Protein AF-A0A3D9HH28-F1 (afdb_monomer)

pLDDT: mean 80.69, std 16.67, range [38.16, 97.25]

Secondary structure (DSSP, 8-state):
------PPPPGGGGSHHHHHHHHHHHHHHHS-TTT--GGG---S----------TT---BS-GGG---TT--THHHHTTB-S--TTTS-HHHHEEE-TT--EEE-SSS-HHHHHHHHHHHHHTTTT-HHHHHHHHHHHHHHHHHHHHHHHHHHHHHHH--HHHHHHHHHHHHHHHHTT-TTSTTHHHHHHHHHHHHHHHHHHHHHHHT-

Organism: NCBI:txid1461338

Nearest PDB structures (foldseek):
  8eea-assembly1_H  TM=6.635E-01  e=6.216E-03  Escherichia coli
  4fi5-assembly1_A  TM=6.737E-01  e=6.706E+00  Hantaan virus 76-118
  5los-assembly1_A  TM=5.564E-01  e=6.706E+00  Serendipita indica DSM 11827
  8glt-assembly1_0  TM=3.807E-01  e=7.105E+00  synthetic construct

Sequence (209 aa):
MIKINKVKEPDFFKSSKAKTITNTISSHFAEPLSRRSQSKFPIGDIEEKFISGKLDYFPLSNDDKRATYGNDLDDEEKVRLLINPCIDKPESIIGYNDDGEILPKPDITDKEEKMVQKSVKIFGLQRSELHKSRREKWKDIQVQIERIKRAYKNYIKHSDPDFLTDCQREFEALKNYKSKDKEHLGVVRFVIRQELSELRKILIAIQEV

Structure (mmCIF, N/CA/C/O backbone):
data_AF-A0A3D9HH28-F1
#
_entry.id   AF-A0A3D9HH28-F1
#
loop_
_atom_site.group_PDB
_atom_site.id
_atom_site.type_symbol
_atom_site.label_atom_id
_atom_site.label_alt_id
_atom_site.label_comp_id
_atom_site.label_asym_id
_atom_site.label_entity_id
_atom_site.label_seq_id
_atom_site.pdbx_PDB_ins_code
_atom_site.Cartn_x
_atom_site.Cartn_y
_atom_site.Cartn_z
_atom_site.occupancy
_atom_site.B_iso_or_equiv
_atom_site.auth_seq_id
_atom_site.auth_comp_id
_atom_site.auth_asym_id
_atom_site.auth_atom_id
_atom_site.pdbx_PDB_model_num
ATOM 1 N N . MET A 1 1 ? 38.126 -23.096 41.556 1.00 42.59 1 MET A N 1
ATOM 2 C CA . MET A 1 1 ? 36.846 -23.817 41.356 1.00 42.59 1 MET A CA 1
ATOM 3 C C . MET A 1 1 ? 35.736 -22.796 41.155 1.00 42.59 1 MET A C 1
ATOM 5 O O . MET A 1 1 ? 35.360 -22.134 42.113 1.00 42.59 1 MET A O 1
ATOM 9 N N . ILE A 1 2 ? 35.256 -22.617 39.922 1.00 40.91 2 ILE A N 1
ATOM 10 C CA . ILE A 1 2 ? 34.131 -21.719 39.621 1.00 40.91 2 ILE A CA 1
ATOM 11 C C . ILE A 1 2 ? 32.840 -22.492 39.908 1.00 40.91 2 ILE A C 1
ATOM 13 O O . ILE A 1 2 ? 32.588 -23.525 39.290 1.00 40.91 2 ILE A O 1
ATOM 17 N N . LYS A 1 3 ? 32.042 -22.029 40.875 1.00 48.75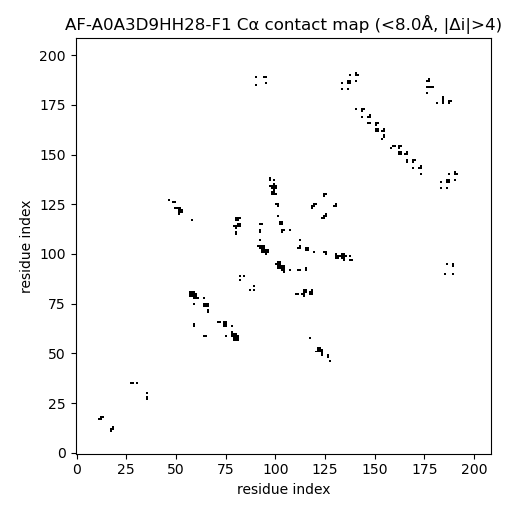 3 LYS A N 1
ATOM 18 C CA . LYS A 1 3 ? 30.707 -22.582 41.134 1.00 48.75 3 LYS A CA 1
ATOM 19 C C . LYS A 1 3 ? 29.763 -22.070 40.047 1.00 48.75 3 LYS A C 1
ATOM 21 O O . LYS A 1 3 ? 29.428 -20.891 40.027 1.00 48.75 3 LYS A O 1
ATOM 26 N N . ILE A 1 4 ? 29.355 -22.952 39.139 1.00 49.62 4 ILE A N 1
ATOM 27 C CA . ILE A 1 4 ? 28.320 -22.650 38.149 1.00 49.62 4 ILE A CA 1
ATOM 28 C C . ILE A 1 4 ? 26.976 -22.721 38.879 1.00 49.62 4 ILE A C 1
ATOM 30 O O . ILE A 1 4 ? 26.516 -23.803 39.248 1.00 49.62 4 ILE A O 1
ATOM 34 N N . ASN A 1 5 ? 26.360 -21.566 39.127 1.00 48.75 5 ASN A N 1
ATOM 35 C CA . ASN A 1 5 ? 24.982 -21.516 39.604 1.00 48.75 5 ASN A CA 1
ATOM 36 C C . ASN A 1 5 ? 24.074 -22.084 38.507 1.00 48.75 5 ASN A C 1
ATOM 38 O O . ASN A 1 5 ? 24.106 -21.610 37.371 1.00 48.75 5 ASN A O 1
ATOM 42 N N . LYS A 1 6 ? 23.272 -23.107 38.835 1.00 51.72 6 LYS A N 1
ATOM 43 C CA . LYS A 1 6 ? 22.258 -23.643 37.918 1.00 51.72 6 LYS A CA 1
ATOM 44 C C . LYS A 1 6 ? 21.270 -22.524 37.589 1.00 51.72 6 LYS A C 1
ATOM 46 O O . LYS A 1 6 ? 20.486 -22.119 38.446 1.00 51.72 6 LYS A O 1
ATOM 51 N N . VAL A 1 7 ? 21.334 -22.019 36.360 1.00 61.06 7 VAL A N 1
ATOM 52 C CA . VAL A 1 7 ? 20.355 -21.069 35.829 1.00 61.06 7 VAL A CA 1
ATOM 53 C C . VAL A 1 7 ? 18.998 -21.765 35.838 1.00 61.06 7 VAL A C 1
ATOM 55 O O . VAL A 1 7 ? 18.850 -22.868 35.313 1.00 61.06 7 VAL A O 1
ATOM 58 N N . LYS A 1 8 ? 18.021 -21.149 36.504 1.00 59.75 8 LYS A N 1
ATOM 59 C CA . LYS A 1 8 ? 16.652 -21.659 36.576 1.00 59.75 8 LYS A CA 1
ATOM 60 C C . LYS A 1 8 ? 16.065 -21.607 35.165 1.00 59.75 8 LYS A C 1
ATOM 62 O O . LYS A 1 8 ? 16.048 -20.536 34.564 1.00 59.75 8 LYS A O 1
ATOM 67 N N . GLU A 1 9 ? 15.626 -22.747 34.635 1.00 57.59 9 GLU A N 1
ATOM 68 C CA . GLU A 1 9 ? 15.033 -22.799 33.296 1.00 57.59 9 GLU A CA 1
ATOM 69 C C . GLU A 1 9 ? 13.838 -21.833 33.202 1.00 57.59 9 GLU A C 1
ATOM 71 O O . GLU A 1 9 ? 12.970 -21.863 34.089 1.00 57.59 9 GLU A O 1
ATOM 76 N N . PRO A 1 10 ? 13.782 -20.980 32.160 1.00 61.19 10 PRO A N 1
ATOM 77 C CA . PRO A 1 10 ? 12.665 -20.068 31.973 1.00 61.19 10 PRO A CA 1
ATOM 78 C C . PRO A 1 10 ? 11.365 -20.852 31.773 1.00 61.19 10 PRO A C 1
ATOM 80 O O . PRO A 1 10 ? 11.352 -21.916 31.150 1.00 61.19 10 PRO A O 1
ATOM 83 N N . ASP A 1 11 ? 10.257 -20.315 32.290 1.00 62.31 11 ASP A N 1
ATOM 84 C CA . ASP A 1 11 ? 8.955 -21.001 32.333 1.00 62.31 11 ASP A CA 1
ATOM 85 C C . ASP A 1 11 ? 8.427 -21.416 30.946 1.00 62.31 11 ASP A C 1
ATOM 87 O O . ASP A 1 11 ? 7.635 -22.352 30.840 1.00 62.31 11 ASP A O 1
ATOM 91 N N . PHE A 1 12 ? 8.946 -20.806 29.875 1.00 51.44 12 PHE A N 1
ATOM 92 C CA . PHE A 1 12 ? 8.717 -21.202 28.485 1.00 51.44 12 PHE A CA 1
ATOM 93 C C . PHE A 1 12 ? 9.010 -22.695 28.219 1.00 51.44 12 PHE A C 1
ATOM 95 O O . PHE A 1 12 ? 8.212 -23.380 27.572 1.00 51.44 12 PHE A O 1
ATOM 102 N N . PHE A 1 13 ? 10.094 -23.242 28.787 1.00 47.94 13 PHE A N 1
ATOM 103 C CA . PHE A 1 13 ? 10.493 -24.648 28.605 1.00 47.94 13 PHE A CA 1
ATOM 104 C C . PHE A 1 13 ? 9.662 -25.641 29.427 1.00 47.94 13 PHE A C 1
ATOM 106 O O . PHE A 1 13 ? 9.756 -26.853 29.229 1.00 47.94 13 PHE A O 1
ATOM 113 N N . LYS A 1 14 ? 8.812 -25.154 30.339 1.00 57.41 14 LYS A N 1
ATOM 114 C CA . LYS A 1 14 ? 7.976 -26.012 31.190 1.00 57.41 14 LYS A CA 1
ATOM 115 C C . LYS A 1 14 ? 6.663 -26.417 30.530 1.00 57.41 14 LYS A C 1
ATOM 117 O O . LYS A 1 14 ? 6.009 -27.333 31.032 1.00 57.41 14 LYS A O 1
ATOM 122 N N . SER A 1 15 ? 6.279 -25.775 29.423 1.00 67.88 15 SER A N 1
ATOM 123 C CA . SER A 1 15 ? 5.075 -26.162 28.685 1.00 67.88 15 SER A CA 1
ATOM 124 C C . SER A 1 15 ? 5.206 -27.593 28.146 1.00 67.88 15 SER A C 1
ATOM 126 O O . SER A 1 15 ? 6.282 -28.024 27.722 1.00 67.88 15 SER A O 1
ATOM 128 N N . SER A 1 16 ? 4.105 -28.352 28.154 1.00 64.06 16 SER A N 1
ATOM 129 C CA . SER A 1 16 ? 4.082 -29.723 27.619 1.00 64.06 16 SER A CA 1
ATOM 130 C C . SER A 1 16 ? 4.558 -29.769 26.164 1.00 64.06 16 SER A C 1
ATOM 132 O O . SER A 1 16 ? 5.306 -30.668 25.794 1.00 64.06 16 SER A O 1
ATOM 134 N N . LYS A 1 17 ? 4.212 -28.740 25.380 1.00 60.09 17 LYS A N 1
ATOM 135 C CA . LYS A 1 17 ? 4.644 -28.557 23.990 1.00 60.09 17 LYS A CA 1
ATOM 136 C C . LYS A 1 17 ? 6.153 -28.328 23.860 1.00 60.09 17 LYS A C 1
ATOM 138 O O . LYS A 1 17 ? 6.777 -28.959 23.011 1.00 60.09 17 LYS A O 1
ATOM 143 N N . ALA A 1 18 ? 6.754 -27.492 24.713 1.00 59.94 18 ALA A N 1
ATOM 144 C CA . ALA A 1 18 ? 8.201 -27.263 24.696 1.00 59.94 18 ALA A CA 1
ATOM 145 C C . ALA A 1 18 ? 8.983 -28.550 25.003 1.00 59.94 18 ALA A C 1
ATOM 147 O O . ALA A 1 18 ? 9.957 -28.841 24.315 1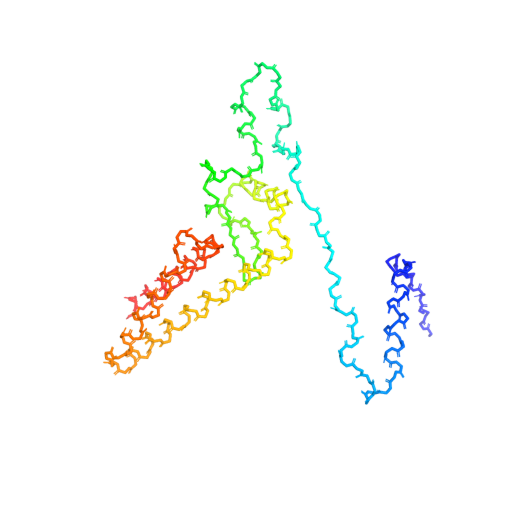.00 59.94 18 ALA A O 1
ATOM 148 N N . LYS A 1 19 ? 8.500 -29.372 25.947 1.00 65.31 19 LYS A N 1
ATOM 149 C CA . LYS A 1 19 ? 9.096 -30.685 26.254 1.00 65.31 19 LYS A CA 1
ATOM 150 C C . LYS A 1 19 ? 9.035 -31.660 25.076 1.00 65.31 19 LYS A C 1
ATOM 152 O O . LYS A 1 19 ? 9.984 -32.402 24.833 1.00 65.31 19 LYS A O 1
ATOM 157 N N . THR A 1 20 ? 7.935 -31.670 24.325 1.00 67.25 20 THR A N 1
ATOM 158 C CA . THR A 1 20 ? 7.815 -32.518 23.130 1.00 67.25 20 THR A CA 1
ATOM 159 C C . THR A 1 20 ? 8.813 -32.090 22.052 1.00 67.25 20 THR A C 1
ATOM 161 O O . THR A 1 20 ? 9.475 -32.937 21.450 1.00 67.25 20 THR A O 1
ATOM 164 N N . ILE A 1 21 ? 8.987 -30.781 21.854 1.00 62.97 21 ILE A N 1
ATOM 165 C CA . ILE A 1 21 ? 9.930 -30.215 20.881 1.00 62.97 21 ILE A CA 1
ATOM 166 C C . ILE A 1 21 ? 11.378 -30.524 21.275 1.00 62.97 21 ILE A C 1
ATOM 168 O O . ILE A 1 21 ? 12.129 -31.025 20.441 1.00 62.97 21 ILE A O 1
ATOM 172 N N . THR A 1 22 ? 11.767 -30.319 22.538 1.00 67.44 22 THR A N 1
ATOM 173 C CA . THR A 1 22 ? 13.129 -30.639 23.003 1.00 67.44 22 THR A CA 1
ATOM 174 C C . THR A 1 22 ? 13.457 -32.118 22.826 1.00 67.44 22 THR A C 1
ATOM 176 O O . THR A 1 22 ? 14.555 -32.447 22.388 1.00 67.44 22 THR A O 1
ATOM 179 N N . ASN A 1 23 ? 12.496 -33.012 23.077 1.00 69.12 23 ASN A N 1
ATOM 180 C CA . ASN A 1 23 ? 12.683 -34.453 22.887 1.00 69.12 23 ASN A CA 1
ATOM 181 C C . ASN A 1 23 ? 12.818 -34.831 21.401 1.00 69.12 23 ASN A C 1
ATOM 183 O O . ASN A 1 23 ? 13.610 -35.704 21.042 1.00 69.12 23 ASN A O 1
ATOM 187 N N . THR A 1 24 ? 12.085 -34.145 20.523 1.00 66.25 24 THR A N 1
ATOM 188 C CA . THR A 1 24 ? 12.134 -34.374 19.069 1.00 66.25 24 THR A CA 1
ATOM 189 C C . THR A 1 24 ? 13.449 -33.865 18.475 1.00 66.25 24 THR A C 1
ATOM 191 O O . THR A 1 24 ? 14.089 -34.545 17.681 1.00 66.25 24 THR A O 1
ATOM 194 N N . ILE A 1 25 ? 13.905 -32.692 18.917 1.00 64.69 25 ILE A N 1
ATOM 195 C CA . ILE A 1 25 ? 15.198 -32.120 18.530 1.00 64.69 25 ILE A CA 1
ATOM 196 C C . ILE A 1 25 ? 16.336 -33.009 19.042 1.00 64.69 25 ILE A C 1
ATOM 198 O O . ILE A 1 25 ? 17.219 -33.387 18.277 1.00 64.69 25 ILE A O 1
ATOM 202 N N . SER A 1 26 ? 16.297 -33.400 20.318 1.00 72.00 26 SER A N 1
ATOM 203 C CA . SER A 1 26 ? 17.343 -34.228 20.923 1.00 72.00 26 SER A CA 1
ATOM 204 C C . SER A 1 26 ? 17.477 -35.591 20.237 1.00 72.00 26 SER A C 1
ATOM 206 O O . SER A 1 26 ? 18.600 -36.026 19.989 1.00 72.00 26 SER A O 1
ATOM 208 N N . SER A 1 27 ? 16.364 -36.230 19.865 1.00 68.81 27 SER A N 1
ATOM 209 C CA . SER A 1 27 ? 16.391 -37.497 19.121 1.00 68.81 27 SER A CA 1
ATOM 210 C C . SER A 1 27 ? 16.906 -37.340 17.686 1.00 68.81 27 SER A C 1
ATOM 212 O O . SER A 1 27 ? 17.708 -38.159 17.248 1.00 68.81 27 SER A O 1
ATOM 214 N N . HIS A 1 28 ? 16.548 -36.264 16.977 1.00 64.38 28 HIS A N 1
ATOM 215 C CA . HIS A 1 28 ? 17.044 -35.990 15.617 1.00 64.38 28 HIS A CA 1
ATOM 216 C C . HIS A 1 28 ? 18.563 -35.755 15.581 1.00 64.38 28 HIS A C 1
ATOM 218 O O . HIS A 1 28 ? 19.275 -36.319 14.749 1.00 64.38 28 HIS A O 1
ATOM 224 N N . PHE A 1 29 ? 19.091 -34.984 16.536 1.00 67.62 29 PHE A N 1
ATOM 225 C CA . PHE A 1 29 ? 20.531 -34.731 16.639 1.00 67.62 29 PHE A CA 1
ATOM 226 C C . PHE A 1 29 ? 21.331 -35.917 17.203 1.00 67.62 29 PHE A C 1
ATOM 228 O O . PHE A 1 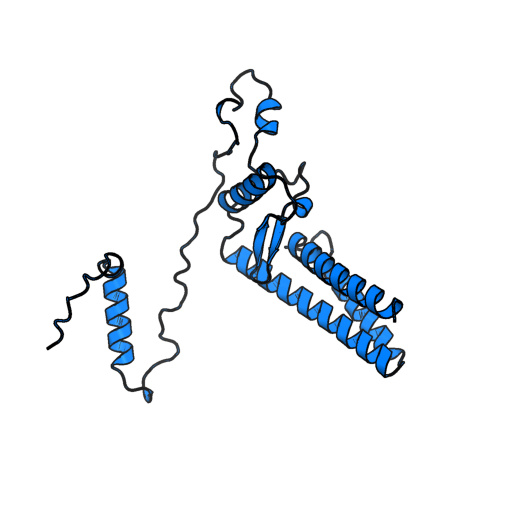29 ? 22.553 -35.936 17.047 1.00 67.62 29 PHE A O 1
ATOM 235 N N . ALA A 1 30 ? 20.673 -36.912 17.805 1.00 74.19 30 ALA A N 1
ATOM 236 C CA . ALA A 1 30 ? 21.308 -38.163 18.217 1.00 74.19 30 ALA A CA 1
ATOM 237 C C . ALA A 1 30 ? 21.551 -39.129 17.039 1.00 74.19 30 ALA A C 1
ATOM 239 O O . ALA A 1 30 ? 22.384 -40.028 17.146 1.00 74.19 30 ALA A O 1
ATOM 240 N N . GLU A 1 31 ? 20.875 -38.943 15.901 1.00 70.44 31 GLU A N 1
ATOM 241 C CA . GLU A 1 31 ? 21.082 -39.777 14.715 1.00 70.44 31 GLU A CA 1
ATOM 242 C C . GLU A 1 31 ? 22.334 -39.354 13.919 1.00 70.44 31 GLU A C 1
ATOM 244 O O . GLU A 1 31 ? 22.670 -38.164 13.860 1.00 70.44 31 GLU A O 1
ATOM 249 N N . PRO A 1 32 ? 23.043 -40.297 13.267 1.00 72.00 32 PRO A N 1
ATOM 250 C CA . PRO A 1 32 ? 24.162 -39.981 12.383 1.00 72.00 32 PRO A CA 1
ATOM 251 C C . PRO A 1 32 ? 23.694 -39.179 11.161 1.00 72.00 32 PRO A C 1
ATOM 253 O O . PRO A 1 32 ? 22.623 -39.432 10.612 1.00 72.00 32 PRO A O 1
ATOM 256 N N . LEU A 1 33 ? 24.522 -38.229 10.707 1.00 59.12 33 LEU A N 1
ATOM 257 C CA . LEU A 1 33 ? 24.196 -37.267 9.639 1.00 59.12 33 LEU A CA 1
ATOM 258 C C . LEU A 1 33 ? 23.647 -37.918 8.356 1.00 59.12 33 LEU A C 1
ATOM 260 O O . LEU A 1 33 ? 22.787 -37.336 7.708 1.00 59.12 33 LEU A O 1
ATOM 264 N N . SER A 1 34 ? 24.089 -39.134 8.026 1.00 68.00 34 SER A N 1
ATOM 265 C CA . SER A 1 34 ? 23.639 -39.896 6.852 1.00 68.00 34 SER A CA 1
ATOM 266 C C . SER A 1 34 ? 22.187 -40.384 6.922 1.00 68.00 34 SER A C 1
ATOM 268 O O . SER A 1 34 ? 21.623 -40.747 5.894 1.00 68.00 34 SER A O 1
ATOM 270 N N . ARG A 1 35 ? 21.577 -40.406 8.114 1.00 61.50 35 ARG A N 1
ATOM 271 C CA . ARG A 1 35 ? 20.177 -40.808 8.341 1.00 61.50 35 ARG A CA 1
ATOM 272 C C . ARG A 1 35 ? 19.260 -39.636 8.684 1.00 61.50 35 ARG A C 1
ATOM 274 O O . ARG A 1 35 ? 18.042 -39.802 8.687 1.00 61.50 35 ARG A O 1
ATOM 281 N N . ARG A 1 36 ? 19.821 -38.443 8.913 1.00 65.19 36 ARG A N 1
ATOM 282 C CA . ARG A 1 36 ? 19.040 -37.241 9.215 1.00 65.19 36 ARG A CA 1
ATOM 283 C C . ARG A 1 36 ? 18.274 -36.791 7.978 1.00 65.19 36 ARG A C 1
ATOM 285 O O . ARG A 1 36 ? 18.837 -36.237 7.037 1.00 65.19 36 ARG A O 1
ATOM 292 N N . SER A 1 37 ? 16.963 -36.994 7.999 1.00 57.94 37 SER A N 1
ATOM 293 C CA . SER A 1 37 ? 16.069 -36.458 6.976 1.00 57.94 37 SER A CA 1
ATOM 294 C C . SER A 1 37 ? 15.981 -34.934 7.098 1.00 57.94 37 SER A C 1
ATOM 296 O O . SER A 1 37 ? 15.443 -34.427 8.085 1.00 57.94 37 SER A O 1
ATOM 298 N N . GLN A 1 38 ? 16.457 -34.201 6.085 1.00 57.47 38 GLN A N 1
ATOM 299 C CA . GLN A 1 38 ? 16.288 -32.740 5.964 1.00 57.47 38 GLN A CA 1
ATOM 300 C C . GLN A 1 38 ? 14.801 -32.330 5.936 1.00 57.47 38 GLN A C 1
ATOM 302 O O . GLN A 1 38 ? 14.455 -31.227 6.339 1.00 57.47 38 GLN A O 1
ATOM 307 N N . SER A 1 39 ? 13.902 -33.233 5.526 1.00 53.19 39 SER A N 1
ATOM 308 C CA . SER A 1 39 ? 12.454 -32.981 5.450 1.00 53.19 39 SER A CA 1
ATOM 309 C C . SER A 1 39 ? 11.688 -33.178 6.765 1.00 53.19 39 SER A C 1
ATOM 311 O O . SER A 1 39 ? 10.484 -32.945 6.799 1.00 53.19 39 SER A O 1
ATOM 313 N N . LYS A 1 40 ? 12.345 -33.630 7.846 1.00 50.72 40 LYS A N 1
ATOM 314 C CA . LYS A 1 40 ? 11.700 -33.913 9.146 1.00 50.72 40 LYS A CA 1
ATOM 315 C C . LYS A 1 40 ? 12.024 -32.889 10.229 1.00 50.72 40 LYS A C 1
ATOM 317 O O . LYS A 1 40 ? 11.863 -33.184 11.409 1.00 50.72 40 LYS A O 1
ATOM 322 N N . PHE A 1 41 ? 12.476 -31.694 9.868 1.00 47.56 41 PHE A N 1
ATOM 323 C CA . PHE A 1 41 ? 12.378 -30.597 10.818 1.00 47.56 41 PHE A CA 1
ATOM 324 C C . PHE A 1 41 ? 10.902 -30.196 10.909 1.00 47.56 41 PHE A C 1
ATOM 326 O O . PHE A 1 41 ? 10.352 -29.745 9.904 1.00 47.56 41 PHE A O 1
ATOM 333 N N . PRO A 1 42 ? 10.240 -30.297 12.077 1.00 48.88 42 PRO A N 1
ATOM 334 C CA . PRO A 1 42 ? 8.963 -29.638 12.306 1.00 48.88 42 PRO A CA 1
ATOM 335 C C . PRO A 1 42 ? 9.224 -28.134 12.506 1.00 48.88 42 PRO A C 1
ATOM 337 O O . PRO A 1 42 ? 8.882 -27.554 13.527 1.00 48.88 42 PRO A O 1
ATOM 340 N N . ILE A 1 43 ? 9.909 -27.517 11.541 1.00 45.66 43 ILE A N 1
ATOM 341 C CA . ILE A 1 43 ? 9.922 -26.067 11.317 1.00 45.66 43 ILE A CA 1
ATOM 342 C C . ILE A 1 43 ? 8.846 -25.750 10.254 1.00 45.66 43 ILE A C 1
ATOM 344 O O . ILE A 1 43 ? 8.809 -24.674 9.679 1.00 45.66 43 ILE A O 1
ATOM 348 N N . GLY A 1 44 ? 7.953 -26.706 9.968 1.00 42.84 44 GLY A N 1
ATOM 349 C CA . GLY A 1 44 ? 6.699 -26.443 9.279 1.00 42.84 44 GLY A CA 1
ATOM 350 C C . GLY A 1 44 ? 5.784 -25.667 10.215 1.00 42.84 44 GLY A C 1
ATOM 351 O O . GLY A 1 44 ? 5.137 -26.257 11.076 1.00 42.84 44 GLY A O 1
ATOM 352 N N . ASP A 1 45 ? 5.805 -24.349 10.052 1.00 51.31 45 ASP A N 1
ATOM 353 C CA . ASP A 1 45 ? 4.727 -23.425 10.378 1.00 51.31 45 ASP A CA 1
ATOM 354 C C . ASP A 1 45 ? 4.147 -23.564 11.791 1.00 51.31 45 ASP A C 1
ATOM 356 O O . ASP A 1 45 ? 2.987 -23.926 11.990 1.00 51.31 45 ASP A O 1
ATOM 360 N N . ILE A 1 46 ? 4.904 -23.113 12.795 1.00 46.62 46 ILE A N 1
ATOM 361 C CA . ILE A 1 46 ? 4.254 -22.479 13.952 1.00 46.62 46 ILE A CA 1
ATOM 362 C C . ILE A 1 46 ? 3.810 -21.081 13.489 1.00 46.62 46 ILE A C 1
ATOM 364 O O . ILE A 1 46 ? 4.301 -20.061 13.961 1.00 46.62 46 ILE A O 1
ATOM 368 N N . GLU A 1 47 ? 2.919 -21.019 12.498 1.00 53.00 47 GLU A N 1
ATOM 369 C CA . GLU A 1 47 ? 2.150 -19.807 12.259 1.00 53.00 47 GLU A CA 1
ATOM 370 C C . GLU A 1 47 ? 1.140 -19.738 13.401 1.00 53.00 47 GLU A C 1
ATOM 372 O O . GLU A 1 47 ? 0.129 -20.446 13.407 1.00 53.00 47 GLU A O 1
ATOM 377 N N . GLU A 1 48 ? 1.426 -18.924 14.421 1.00 54.16 48 GLU A N 1
ATOM 378 C CA . GLU A 1 48 ? 0.377 -18.507 15.344 1.00 54.16 48 GLU A CA 1
ATOM 379 C C . GLU A 1 48 ? -0.756 -17.929 14.500 1.00 54.16 48 GLU A C 1
ATOM 381 O O . GLU A 1 48 ? -0.617 -16.889 13.855 1.00 54.16 48 GLU A O 1
ATOM 386 N N . LYS A 1 49 ? -1.879 -18.649 14.450 1.00 57.66 49 LYS A N 1
ATOM 387 C CA . LYS A 1 49 ? -3.057 -18.220 13.709 1.00 57.66 49 LYS A CA 1
ATOM 388 C C . LYS A 1 49 ? -3.553 -16.931 14.356 1.00 57.66 49 LYS A C 1
ATOM 390 O O . LYS A 1 49 ? -4.247 -16.969 15.369 1.00 57.66 49 LYS A O 1
ATOM 395 N N . PHE A 1 50 ? -3.159 -15.792 13.793 1.00 63.34 50 PHE A N 1
ATOM 396 C CA . PHE A 1 50 ? -3.525 -14.471 14.285 1.00 63.34 50 PHE A CA 1
ATOM 397 C C . PHE A 1 50 ? -5.024 -14.239 14.056 1.00 63.34 50 PHE A C 1
ATOM 399 O O . PHE A 1 50 ? -5.462 -13.803 12.986 1.00 63.34 50 PHE A O 1
ATOM 406 N N . ILE A 1 51 ? -5.833 -14.575 15.063 1.00 67.69 51 ILE A N 1
ATOM 407 C CA . ILE A 1 51 ? -7.275 -14.339 15.046 1.00 67.69 51 ILE A CA 1
ATOM 408 C C . ILE A 1 51 ? -7.503 -12.850 15.306 1.00 67.69 51 ILE A C 1
ATOM 410 O O . ILE A 1 51 ? -7.246 -12.332 16.388 1.00 67.69 51 ILE A O 1
ATOM 414 N N . SER A 1 52 ? -7.981 -12.161 14.280 1.00 76.62 52 SER A N 1
ATOM 415 C CA . SER A 1 52 ? -8.315 -10.736 14.290 1.00 76.62 52 SER A CA 1
ATOM 416 C C . SER A 1 52 ? -9.685 -10.547 13.665 1.00 76.62 52 SER A C 1
ATOM 418 O O . SER A 1 52 ? -10.072 -11.309 12.781 1.00 76.62 52 SER A O 1
ATOM 420 N N . GLY A 1 53 ? -10.426 -9.538 14.097 1.00 78.50 53 GLY A N 1
ATOM 421 C CA . GLY A 1 53 ? -11.724 -9.224 13.526 1.00 78.50 53 GLY A CA 1
ATOM 422 C C . GLY A 1 53 ? -12.306 -7.978 14.162 1.00 78.50 53 GLY A C 1
ATOM 423 O O . GLY A 1 53 ? -12.055 -7.693 15.332 1.00 78.50 53 GLY A O 1
ATOM 424 N N . LYS A 1 54 ? -13.087 -7.242 13.373 1.00 85.00 54 LYS A N 1
ATOM 425 C CA . LYS A 1 54 ? -13.746 -6.026 13.835 1.00 85.00 54 LYS A CA 1
ATOM 426 C C . LYS A 1 54 ? -14.875 -6.324 14.816 1.00 85.00 54 LYS A C 1
ATOM 428 O O . LYS A 1 54 ? -14.965 -5.627 15.816 1.00 85.00 54 LYS A O 1
ATOM 433 N N . LEU A 1 55 ? -15.699 -7.345 14.551 1.00 85.62 55 LEU A N 1
ATOM 434 C CA . LEU A 1 55 ? -16.968 -7.558 15.266 1.00 85.62 55 LEU A CA 1
ATOM 435 C C . LEU A 1 55 ? -17.674 -6.193 15.462 1.00 85.62 55 LEU A C 1
ATOM 437 O O . LEU A 1 55 ? -17.740 -5.392 14.516 1.00 85.62 55 LEU A O 1
ATOM 441 N N . ASP A 1 56 ? -18.065 -5.895 16.697 1.00 84.88 56 ASP A N 1
ATOM 442 C CA . ASP A 1 56 ? -18.669 -4.628 17.114 1.00 84.88 56 ASP A CA 1
ATOM 443 C C . ASP A 1 56 ? -17.649 -3.668 17.751 1.00 84.88 56 ASP A C 1
ATOM 445 O O . ASP A 1 56 ? -18.006 -2.676 18.383 1.00 84.88 56 ASP A O 1
ATOM 449 N N . TYR A 1 57 ? -16.352 -3.942 17.598 1.00 89.00 57 TYR A N 1
ATOM 450 C CA . TYR A 1 57 ? -15.292 -3.122 18.164 1.00 89.00 57 TYR A CA 1
ATOM 451 C C . TYR A 1 57 ? -14.908 -1.972 17.225 1.00 89.00 57 TYR A C 1
ATOM 453 O O . TYR A 1 57 ? -14.184 -2.145 16.239 1.00 89.00 57 TYR A O 1
ATOM 461 N N . PHE A 1 58 ? -15.372 -0.772 17.573 1.00 92.12 58 PHE A N 1
ATOM 462 C CA . PHE A 1 58 ? -15.026 0.492 16.924 1.00 92.12 58 PHE A CA 1
ATOM 463 C C . PHE A 1 58 ? -14.197 1.353 17.891 1.00 92.12 58 PHE A C 1
ATOM 465 O O . PHE A 1 58 ? -14.762 2.015 18.770 1.00 92.12 58 PHE A O 1
ATOM 472 N N . PRO A 1 59 ? -12.854 1.308 17.804 1.00 94.25 59 PRO A N 1
ATOM 473 C CA . PRO A 1 59 ? -11.989 2.098 18.671 1.00 94.25 59 PRO A CA 1
ATOM 474 C C . PRO A 1 59 ? -12.095 3.594 18.364 1.00 94.25 59 PRO A C 1
ATOM 476 O O . PRO A 1 59 ? -12.032 4.012 17.204 1.00 94.25 59 PRO A O 1
ATOM 479 N N . LEU A 1 60 ? -12.147 4.384 19.431 1.00 95.81 60 LEU A N 1
ATOM 480 C CA . LEU A 1 60 ? -12.111 5.843 19.412 1.00 95.81 60 LEU A CA 1
ATOM 481 C C . LEU A 1 60 ? -10.887 6.327 20.200 1.00 95.81 60 LEU A C 1
ATOM 483 O O . LEU A 1 60 ? -10.381 5.615 21.071 1.00 95.81 60 LEU A O 1
ATOM 487 N N . SER A 1 61 ? -10.388 7.526 19.906 1.00 95.56 61 SER A N 1
ATOM 488 C CA . SER A 1 61 ? -9.348 8.171 20.714 1.00 95.56 61 SER A CA 1
ATOM 489 C C . SER A 1 61 ? -9.902 8.717 22.028 1.00 95.56 61 SER A C 1
ATOM 491 O O . SER A 1 61 ? -9.147 8.844 22.987 1.00 95.56 61 SER A O 1
ATOM 493 N N . ASN A 1 62 ? -11.202 9.019 22.065 1.00 94.00 62 ASN A N 1
ATOM 494 C CA . ASN A 1 62 ? -11.949 9.369 23.265 1.00 94.00 62 ASN A CA 1
ATOM 495 C C . ASN A 1 62 ? -13.285 8.609 23.266 1.00 94.00 62 ASN A C 1
ATOM 497 O O . ASN A 1 62 ? -14.095 8.806 22.362 1.00 94.00 62 ASN A O 1
ATOM 501 N N . ASP A 1 63 ? -13.501 7.747 24.260 1.00 92.88 63 ASP A N 1
ATOM 502 C CA . ASP A 1 63 ? -14.710 6.919 24.351 1.00 92.88 63 ASP A CA 1
ATOM 503 C C . ASP A 1 63 ? -15.939 7.711 24.832 1.00 92.88 63 ASP A C 1
ATOM 505 O O . ASP A 1 63 ? -17.060 7.351 24.491 1.00 92.88 63 ASP A O 1
ATOM 509 N N . ASP A 1 64 ? -15.746 8.856 25.500 1.00 92.56 64 ASP A N 1
ATOM 510 C CA . ASP A 1 64 ? -16.837 9.745 25.943 1.00 92.56 64 ASP A CA 1
ATOM 511 C C . ASP A 1 64 ? -17.617 10.356 24.767 1.00 92.56 64 ASP A C 1
ATOM 513 O O . ASP A 1 64 ? -18.716 10.884 24.927 1.00 92.56 64 ASP A O 1
ATOM 517 N N . LYS A 1 65 ? -17.020 10.319 23.572 1.00 92.31 65 LYS A N 1
ATOM 518 C CA . LYS A 1 65 ? -17.592 10.818 22.318 1.00 92.31 65 LYS A CA 1
ATOM 519 C C . LYS A 1 65 ? -18.311 9.739 21.515 1.00 92.31 65 LYS A C 1
ATOM 521 O O . LYS A 1 65 ? -18.730 10.009 20.394 1.00 92.31 65 LYS A O 1
ATOM 526 N N . ARG A 1 66 ? -18.451 8.534 22.069 1.00 92.75 66 ARG A N 1
ATOM 527 C CA . ARG A 1 66 ? -19.217 7.454 21.454 1.00 92.75 66 ARG A CA 1
ATOM 528 C C . ARG A 1 66 ? -20.666 7.886 21.259 1.00 92.75 66 ARG A C 1
ATOM 530 O O . ARG A 1 66 ? -21.322 8.349 22.194 1.00 92.75 66 ARG A O 1
ATOM 537 N N . ALA A 1 67 ? -21.167 7.702 20.047 1.00 91.56 67 ALA A N 1
ATOM 538 C CA . ALA A 1 67 ? -22.542 7.992 19.715 1.00 91.56 67 ALA A CA 1
ATOM 539 C C . ALA A 1 67 ? -23.474 7.077 20.521 1.00 91.56 67 ALA A C 1
ATOM 541 O O . ALA A 1 67 ? -23.307 5.857 20.592 1.00 91.56 67 ALA A O 1
ATOM 542 N N . THR A 1 68 ? -24.477 7.690 21.136 1.00 88.44 68 THR A N 1
ATOM 543 C CA . THR A 1 68 ? -25.570 7.016 21.836 1.00 88.44 68 THR A CA 1
ATOM 544 C C . THR A 1 68 ? -26.896 7.441 21.212 1.00 88.44 68 THR A C 1
ATOM 546 O O . THR A 1 68 ? -26.938 8.288 20.317 1.00 88.44 68 THR A O 1
ATOM 549 N N . TYR A 1 69 ? -27.993 6.820 21.641 1.00 88.44 69 TYR A N 1
ATOM 550 C CA . TYR A 1 69 ? -29.315 7.110 21.095 1.00 88.44 69 TYR A CA 1
ATOM 551 C C . TYR A 1 69 ? -29.646 8.612 21.173 1.00 88.44 69 TYR A C 1
ATOM 553 O O . TYR A 1 69 ? -29.675 9.184 22.261 1.00 88.44 69 TYR A O 1
ATOM 561 N N . GLY A 1 70 ? -29.916 9.230 20.018 1.00 82.06 70 GLY A N 1
ATOM 562 C CA . GLY A 1 70 ? -30.290 10.644 19.905 1.00 82.06 70 GLY A CA 1
ATOM 563 C C . GLY A 1 70 ? -29.133 11.630 19.688 1.00 82.06 70 GLY A C 1
ATOM 564 O O . GLY A 1 70 ? -29.411 12.813 19.514 1.00 82.06 70 GLY A O 1
ATOM 565 N N . ASN A 1 71 ? -27.876 11.169 19.658 1.00 78.81 71 ASN A N 1
ATOM 566 C CA . ASN A 1 71 ? -26.708 12.006 19.362 1.00 78.81 71 ASN A CA 1
ATOM 567 C C . ASN A 1 71 ? -26.296 11.941 17.884 1.00 78.81 71 ASN A C 1
ATOM 569 O O . ASN A 1 71 ? -26.542 10.948 17.198 1.00 78.81 71 ASN A O 1
ATOM 573 N N . ASP A 1 72 ? -25.630 13.001 17.422 1.00 80.81 72 ASP A N 1
ATOM 574 C CA . ASP A 1 72 ? -25.044 13.076 16.083 1.00 80.81 72 ASP A CA 1
ATOM 575 C C . ASP A 1 72 ? -23.748 12.246 15.985 1.00 80.81 72 ASP A C 1
ATOM 577 O O . ASP A 1 72 ? -22.978 12.149 16.945 1.00 80.81 72 ASP A O 1
ATOM 581 N N . LEU A 1 73 ? -23.499 11.655 14.816 1.00 89.31 73 LEU A N 1
ATOM 582 C CA . LEU A 1 73 ? -22.324 10.822 14.533 1.00 89.31 73 LEU A CA 1
ATOM 583 C C . LEU A 1 73 ? -21.052 11.655 14.324 1.00 89.31 73 LEU A C 1
ATOM 585 O O . LEU A 1 73 ? -19.943 11.134 14.458 1.00 89.31 73 LEU A O 1
ATOM 589 N N . ASP A 1 74 ? -21.200 12.947 14.031 1.00 91.06 74 ASP A N 1
ATOM 590 C CA . ASP A 1 74 ? -20.098 13.856 13.710 1.00 91.06 74 ASP A CA 1
ATOM 591 C C . ASP A 1 74 ? -19.034 13.944 14.812 1.00 91.06 74 ASP A C 1
ATOM 593 O O . ASP A 1 74 ? -17.839 14.079 14.535 1.00 91.06 74 ASP A O 1
ATOM 597 N N . ASP A 1 75 ? -19.445 13.874 16.077 1.00 90.75 75 ASP A N 1
ATOM 598 C CA . ASP A 1 75 ? -18.524 13.939 17.211 1.00 90.75 75 ASP A CA 1
ATOM 599 C C . ASP A 1 75 ? -17.720 12.645 17.397 1.00 90.75 75 ASP A C 1
ATOM 601 O O . ASP A 1 75 ? -16.534 12.715 17.737 1.00 90.75 75 ASP A O 1
ATOM 605 N N . GLU A 1 76 ? -18.319 11.485 17.110 1.00 93.06 76 GLU A N 1
ATOM 606 C CA . GLU A 1 76 ? -17.627 10.193 17.111 1.00 93.06 76 GLU A CA 1
ATOM 607 C C . GLU A 1 76 ? -16.627 10.114 15.948 1.00 93.06 76 GLU A C 1
ATOM 609 O O . GLU A 1 76 ? -15.473 9.714 16.128 1.00 93.06 76 GLU A O 1
ATOM 614 N N . GLU A 1 77 ? -17.033 10.558 14.757 1.00 92.38 77 GLU A N 1
ATOM 615 C CA . GLU A 1 77 ? -16.213 10.484 13.546 1.00 92.38 77 GLU A CA 1
ATOM 616 C C . GLU A 1 77 ? -14.906 11.286 13.689 1.00 92.38 77 GLU A C 1
ATOM 618 O O . GLU A 1 77 ? -13.832 10.842 13.265 1.00 92.38 77 GLU A O 1
ATOM 623 N N . LYS A 1 78 ? -14.942 12.421 14.404 1.00 92.94 78 LYS A N 1
ATOM 624 C CA . LYS A 1 78 ? -13.747 13.221 14.738 1.00 92.94 78 LYS A CA 1
ATOM 625 C C . LYS A 1 78 ? -12.732 12.465 15.594 1.00 92.94 78 LYS A C 1
ATOM 627 O O . LYS A 1 78 ? -11.544 12.797 15.537 1.00 92.94 78 LYS A O 1
ATOM 632 N N . VAL A 1 79 ? -13.153 11.466 16.367 1.00 94.94 79 VAL A N 1
ATOM 633 C CA . VAL A 1 79 ? -12.288 10.679 17.263 1.00 94.94 79 VAL A CA 1
ATOM 634 C C . VAL A 1 79 ? -12.121 9.220 16.825 1.00 94.94 79 VAL A C 1
ATOM 636 O O . VAL A 1 79 ? -11.433 8.459 17.504 1.00 94.94 79 VAL A O 1
ATOM 639 N N . ARG A 1 80 ? -12.689 8.814 15.684 1.00 95.56 80 ARG A N 1
ATOM 640 C CA . ARG A 1 80 ? -12.543 7.464 15.119 1.00 95.56 80 ARG A CA 1
ATOM 641 C C . ARG A 1 80 ? -11.070 7.085 14.912 1.00 95.56 80 ARG A C 1
ATOM 643 O O . ARG A 1 80 ? -10.281 7.870 14.386 1.00 95.56 80 ARG A O 1
ATOM 650 N N . LEU A 1 81 ? -10.713 5.849 15.286 1.00 96.81 81 LEU A N 1
ATOM 651 C CA . LEU A 1 81 ? -9.372 5.275 15.075 1.00 96.81 81 LEU A CA 1
ATOM 652 C C . LEU A 1 81 ? -9.311 4.171 14.011 1.00 96.81 81 LEU A C 1
ATOM 654 O O . LEU A 1 81 ? -8.234 3.672 13.711 1.00 96.81 81 LEU A O 1
ATOM 658 N N . LEU A 1 82 ? -10.429 3.731 13.444 1.00 96.12 82 LEU A N 1
ATOM 659 C CA . LEU A 1 82 ? -10.368 2.906 12.229 1.00 96.12 82 LEU A CA 1
ATOM 660 C C . LEU A 1 82 ? -10.122 3.804 11.022 1.00 96.12 82 LEU A C 1
ATOM 662 O O . LEU A 1 82 ? -10.379 4.990 11.122 1.00 96.12 82 LEU A O 1
ATOM 666 N N . ILE A 1 83 ? -9.648 3.269 9.903 1.00 96.19 83 ILE A N 1
ATOM 667 C CA . ILE A 1 83 ? -9.577 3.956 8.607 1.00 96.19 83 ILE A CA 1
ATOM 668 C C . ILE A 1 83 ? -10.823 3.578 7.803 1.00 96.19 83 ILE A C 1
ATOM 670 O O . ILE A 1 83 ? -11.178 2.402 7.717 1.00 96.19 83 ILE A O 1
ATOM 674 N N . ASN A 1 84 ? -11.462 4.568 7.192 1.00 93.69 84 ASN A N 1
ATOM 675 C CA . ASN A 1 84 ? -12.611 4.434 6.315 1.00 93.69 84 ASN A CA 1
ATOM 676 C C . ASN A 1 84 ? -12.145 4.704 4.878 1.00 93.69 84 ASN A C 1
ATOM 678 O O . ASN A 1 84 ? -12.045 5.861 4.486 1.00 93.69 84 ASN A O 1
ATOM 682 N N . PRO A 1 85 ? -11.867 3.671 4.069 1.00 90.81 85 PRO A N 1
ATOM 683 C CA . PRO A 1 85 ? -11.297 3.845 2.733 1.00 90.81 85 PRO A CA 1
ATOM 684 C C . PRO A 1 85 ? -12.233 4.536 1.726 1.00 90.81 85 PRO A C 1
ATOM 686 O O . PRO A 1 85 ? -11.790 4.850 0.624 1.00 90.81 85 PRO A O 1
ATOM 689 N N . CYS A 1 86 ? -13.509 4.751 2.070 1.00 90.56 86 CYS A N 1
ATOM 690 C CA . CYS A 1 86 ? -14.458 5.491 1.237 1.00 90.56 86 CYS A CA 1
ATOM 691 C C . CYS A 1 86 ? -14.349 7.012 1.420 1.00 90.56 86 CYS A C 1
ATOM 693 O O . CYS A 1 86 ? -14.765 7.755 0.535 1.00 90.56 86 CYS A O 1
ATOM 695 N N . ILE A 1 87 ? -13.821 7.461 2.563 1.00 91.94 87 ILE A N 1
ATOM 696 C CA . ILE A 1 87 ? -13.723 8.878 2.945 1.00 91.94 87 ILE A CA 1
ATOM 697 C C . ILE A 1 87 ? -12.254 9.268 3.100 1.00 91.94 87 ILE A C 1
ATOM 699 O O . ILE A 1 87 ? -11.773 10.212 2.476 1.00 91.94 87 ILE A O 1
ATOM 703 N N . ASP A 1 88 ? -11.532 8.502 3.912 1.00 93.12 88 ASP A N 1
ATOM 704 C CA . ASP A 1 88 ? -10.105 8.654 4.129 1.00 93.12 88 ASP A CA 1
ATOM 705 C C . ASP A 1 88 ? -9.351 8.211 2.869 1.00 93.12 88 ASP A C 1
ATOM 707 O O . ASP A 1 88 ? -9.800 7.339 2.123 1.00 93.12 88 ASP A O 1
ATOM 711 N N . LYS A 1 89 ? -8.160 8.771 2.643 1.00 92.81 89 LYS A N 1
ATOM 712 C CA . LYS A 1 89 ? -7.253 8.356 1.566 1.00 92.81 89 LYS A CA 1
ATOM 713 C C . LYS A 1 89 ? -6.137 7.491 2.159 1.00 92.81 89 LYS A C 1
ATOM 715 O O . LYS A 1 89 ? -5.094 8.034 2.503 1.00 92.81 89 LYS A O 1
ATOM 720 N N . PRO A 1 90 ? -6.262 6.151 2.253 1.00 94.00 90 PRO A N 1
ATOM 721 C CA . PRO A 1 90 ? -5.322 5.347 3.041 1.00 94.00 90 PRO A CA 1
ATOM 722 C C . PRO A 1 90 ? -3.879 5.454 2.532 1.00 94.00 90 PRO A C 1
ATOM 724 O O . PRO A 1 90 ? -2.937 5.425 3.311 1.00 94.00 90 PRO A O 1
ATOM 727 N N . GLU A 1 91 ? -3.693 5.660 1.225 1.00 92.44 91 GLU A N 1
ATOM 728 C CA . GLU A 1 91 ? -2.374 5.840 0.608 1.00 92.44 91 GLU A CA 1
ATOM 729 C C . GLU A 1 91 ? -1.593 7.071 1.097 1.00 92.44 91 GLU A C 1
ATOM 731 O O . GLU A 1 91 ? -0.388 7.146 0.841 1.00 92.44 91 GLU A O 1
ATOM 736 N N . SER A 1 92 ? -2.234 8.067 1.721 1.00 94.00 92 SER A N 1
ATOM 737 C CA . SER A 1 92 ? -1.510 9.215 2.282 1.00 94.00 92 SER A CA 1
ATOM 738 C C . SER A 1 92 ? -0.824 8.875 3.598 1.0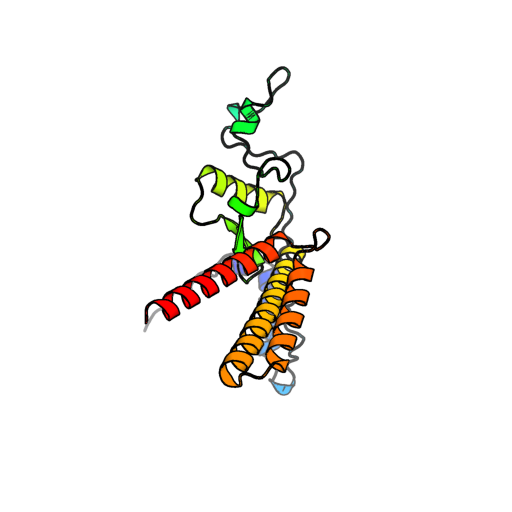0 94.00 92 SER A C 1
ATOM 740 O O . SER A 1 92 ? 0.224 9.450 3.853 1.00 94.00 92 SER A O 1
ATOM 742 N N . ILE A 1 93 ? -1.344 7.906 4.360 1.00 95.81 93 ILE A N 1
ATOM 743 C CA . ILE A 1 93 ? -0.862 7.576 5.712 1.00 95.81 93 ILE A CA 1
ATOM 744 C C . ILE A 1 93 ? -0.277 6.165 5.841 1.00 95.81 93 ILE A C 1
ATOM 746 O O . ILE A 1 93 ? 0.514 5.906 6.743 1.00 95.81 93 ILE A O 1
ATOM 750 N N . ILE A 1 94 ? -0.621 5.259 4.920 1.00 96.06 94 ILE A N 1
ATOM 751 C CA . ILE A 1 94 ? -0.128 3.880 4.875 1.00 96.06 94 ILE A CA 1
ATOM 752 C C . ILE A 1 94 ? 1.094 3.766 3.956 1.00 96.06 94 ILE A C 1
ATOM 754 O O . ILE A 1 94 ? 1.072 4.207 2.802 1.00 96.06 94 ILE A O 1
ATOM 758 N N . GLY A 1 95 ? 2.134 3.106 4.458 1.00 95.50 95 GLY A N 1
ATOM 759 C CA . GLY A 1 95 ? 3.277 2.590 3.719 1.00 95.50 95 GLY A CA 1
ATOM 760 C C . GLY A 1 95 ? 3.391 1.066 3.800 1.00 95.50 95 GLY A C 1
ATOM 761 O O . GLY A 1 95 ? 2.638 0.396 4.512 1.00 95.50 95 GLY A O 1
ATOM 762 N N . TYR A 1 96 ? 4.342 0.531 3.041 1.00 95.62 96 TYR A N 1
ATOM 763 C CA . TYR A 1 96 ? 4.647 -0.896 2.980 1.00 95.62 96 TYR A CA 1
ATOM 764 C C . TYR A 1 96 ? 6.163 -1.100 3.024 1.00 95.62 96 TYR A C 1
ATOM 766 O O . TYR A 1 96 ? 6.903 -0.226 2.571 1.00 95.62 96 TYR A O 1
ATOM 774 N N . ASN A 1 97 ? 6.619 -2.246 3.526 1.00 94.12 97 ASN A N 1
ATOM 775 C CA . ASN A 1 97 ? 8.007 -2.689 3.371 1.00 94.12 97 ASN A CA 1
ATOM 776 C C . ASN A 1 97 ? 8.113 -3.871 2.393 1.00 94.12 97 ASN A C 1
ATOM 778 O O . ASN A 1 97 ? 7.112 -4.392 1.892 1.00 94.12 97 ASN A O 1
ATOM 782 N N . ASP A 1 98 ? 9.347 -4.278 2.118 1.00 92.94 98 ASP A N 1
ATOM 783 C CA . ASP A 1 98 ? 9.706 -5.380 1.226 1.00 92.94 98 ASP A CA 1
ATOM 784 C C . ASP A 1 98 ? 9.305 -6.763 1.753 1.00 92.94 98 ASP A C 1
ATOM 786 O O . ASP A 1 98 ? 9.176 -7.702 0.962 1.00 92.94 98 ASP A O 1
ATOM 790 N N . ASP A 1 99 ? 9.027 -6.882 3.051 1.00 93.12 99 ASP A N 1
ATOM 791 C CA . ASP A 1 99 ? 8.448 -8.081 3.654 1.00 93.12 99 ASP A CA 1
ATOM 792 C C . ASP A 1 99 ? 6.925 -8.177 3.506 1.00 93.12 99 ASP A C 1
ATOM 794 O O . ASP A 1 99 ? 6.370 -9.259 3.689 1.00 93.12 99 ASP A O 1
ATOM 798 N N . GLY A 1 100 ? 6.249 -7.115 3.057 1.00 91.44 100 GLY A N 1
ATOM 799 C CA . GLY A 1 100 ? 4.796 -7.097 2.866 1.00 91.44 100 GLY A CA 1
ATOM 800 C C . GLY A 1 100 ? 4.012 -6.658 4.106 1.00 91.44 100 GLY A C 1
ATOM 801 O O . GLY A 1 100 ? 2.784 -6.827 4.158 1.00 91.44 100 GLY A O 1
ATOM 802 N N . GLU A 1 101 ? 4.680 -6.065 5.091 1.00 94.75 101 GLU A N 1
ATOM 803 C CA . GLU A 1 101 ? 4.052 -5.444 6.251 1.00 94.75 101 GLU A CA 1
ATOM 804 C C . GLU A 1 101 ? 3.418 -4.101 5.884 1.00 94.75 101 GLU A C 1
ATOM 806 O O . GLU A 1 101 ? 3.808 -3.426 4.931 1.00 94.75 101 GLU A O 1
ATOM 811 N N . ILE A 1 102 ? 2.408 -3.718 6.664 1.00 96.06 102 ILE A N 1
ATOM 812 C CA . ILE A 1 102 ? 1.783 -2.398 6.587 1.00 96.06 102 ILE A CA 1
ATOM 813 C C . ILE A 1 102 ? 2.301 -1.560 7.743 1.00 96.06 102 ILE A C 1
ATOM 815 O O . ILE A 1 102 ? 2.171 -1.965 8.899 1.00 96.06 102 ILE A O 1
ATOM 819 N N . LEU A 1 103 ? 2.816 -0.379 7.416 1.00 95.62 103 LEU A N 1
ATOM 820 C CA . LEU A 1 103 ? 3.418 0.550 8.363 1.00 95.62 103 LEU A CA 1
ATOM 821 C C . LEU A 1 103 ? 2.807 1.949 8.193 1.00 95.62 103 LEU A C 1
ATOM 823 O O . LEU A 1 103 ? 2.371 2.296 7.092 1.00 95.62 103 LEU A O 1
ATOM 827 N N . PRO A 1 104 ? 2.765 2.777 9.246 1.00 96.81 104 PRO A N 1
ATOM 828 C CA . PRO A 1 104 ? 2.502 4.201 9.090 1.00 96.81 104 PRO A CA 1
ATOM 829 C C . PRO A 1 104 ? 3.647 4.878 8.319 1.00 96.81 104 PRO A C 1
ATOM 831 O O . PRO A 1 104 ? 4.801 4.453 8.399 1.00 96.81 104 PRO A O 1
ATOM 834 N N . LYS A 1 105 ? 3.343 5.923 7.549 1.00 94.94 105 LYS A N 1
ATOM 835 C CA . LYS A 1 105 ? 4.374 6.754 6.907 1.00 94.94 105 LYS A CA 1
ATOM 836 C C . LYS A 1 105 ? 5.081 7.668 7.921 1.00 94.94 105 LYS A C 1
ATOM 838 O O . LYS A 1 105 ? 4.462 8.020 8.916 1.00 94.94 105 LYS A O 1
ATOM 843 N N . PRO A 1 106 ? 6.336 8.086 7.660 1.00 89.31 106 PRO A N 1
ATOM 844 C CA . PRO A 1 106 ? 7.129 8.879 8.608 1.00 89.31 106 PRO A CA 1
ATOM 845 C C . PRO A 1 106 ? 6.613 10.313 8.840 1.00 89.31 106 PRO A C 1
ATOM 847 O O . PRO A 1 106 ? 6.865 10.866 9.902 1.00 89.31 106 PRO A O 1
ATOM 850 N N . ASP A 1 107 ? 5.862 10.890 7.894 1.00 91.12 107 ASP A N 1
ATOM 851 C CA . ASP A 1 107 ? 5.421 12.296 7.932 1.00 91.12 107 ASP A CA 1
ATOM 852 C C . ASP A 1 107 ? 3.898 12.422 8.124 1.00 91.12 107 ASP A C 1
ATOM 854 O O . ASP A 1 107 ? 3.195 13.001 7.291 1.00 91.12 107 ASP A O 1
ATOM 858 N N . ILE A 1 108 ? 3.364 11.814 9.186 1.00 95.75 108 ILE A N 1
ATOM 859 C CA . ILE A 1 108 ? 1.928 11.837 9.509 1.00 95.75 108 ILE A CA 1
ATOM 860 C C . ILE A 1 108 ? 1.697 12.268 10.957 1.00 95.75 108 ILE A C 1
ATOM 862 O O . ILE A 1 108 ? 2.612 12.275 11.776 1.00 95.75 108 ILE A O 1
ATOM 866 N N . THR A 1 109 ? 0.460 12.623 11.285 1.00 96.12 109 THR A N 1
ATOM 867 C CA . THR A 1 109 ? 0.082 13.000 12.651 1.00 96.12 109 THR A CA 1
ATOM 868 C C . THR A 1 109 ? -0.011 11.785 13.584 1.00 96.12 109 THR A C 1
ATOM 870 O O . THR A 1 109 ? -0.364 10.685 13.156 1.00 96.12 109 THR A O 1
ATOM 873 N N . ASP A 1 110 ? 0.170 11.992 14.893 1.00 95.44 110 ASP A N 1
ATOM 874 C CA . ASP A 1 110 ? -0.005 10.947 15.922 1.00 95.44 110 ASP A CA 1
ATOM 875 C C . ASP A 1 110 ? -1.373 10.249 15.849 1.00 95.44 110 ASP A C 1
ATOM 877 O O . ASP A 1 110 ? -1.519 9.064 16.168 1.00 95.44 110 ASP A O 1
ATOM 881 N N . LYS A 1 111 ? -2.417 10.996 15.461 1.00 94.38 111 LYS A N 1
ATOM 882 C CA . LYS A 1 111 ? -3.757 10.437 15.270 1.00 94.38 111 LYS A CA 1
ATOM 883 C C . LYS A 1 111 ? -3.760 9.460 14.096 1.00 94.38 111 LYS A C 1
ATOM 885 O O . LYS A 1 111 ? -4.263 8.349 14.244 1.00 94.38 111 LYS A O 1
ATOM 890 N N . GLU A 1 112 ? -3.207 9.857 12.955 1.00 96.44 112 GLU A N 1
ATOM 891 C CA . GLU A 1 112 ? -3.132 9.016 11.757 1.00 96.44 112 GLU A CA 1
ATOM 892 C C . GLU A 1 112 ? -2.274 7.771 11.988 1.00 96.44 112 GLU A C 1
ATOM 894 O O . GLU A 1 112 ? -2.642 6.680 11.551 1.00 96.44 112 GLU A O 1
ATOM 899 N N . GLU A 1 113 ? -1.182 7.891 12.743 1.00 97.12 113 GLU A N 1
ATOM 900 C CA . GLU A 1 113 ? -0.363 6.745 13.131 1.00 97.12 113 GLU A CA 1
ATOM 901 C C . GLU A 1 113 ? -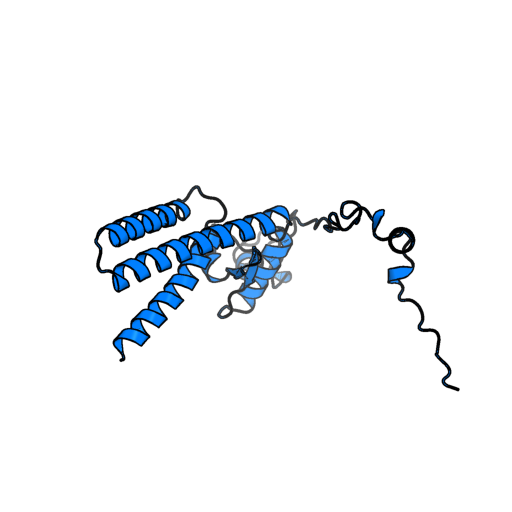1.181 5.726 13.937 1.00 97.12 113 GLU A C 1
ATOM 903 O O . GLU A 1 113 ? -1.242 4.540 13.590 1.00 97.12 113 GLU A O 1
ATOM 908 N N . LYS A 1 114 ? -1.904 6.194 14.964 1.00 96.69 114 LYS A N 1
ATOM 909 C CA . LYS A 1 114 ? -2.826 5.355 15.743 1.00 96.69 114 LYS A CA 1
ATOM 910 C C . LYS A 1 114 ? -3.918 4.759 14.861 1.00 96.69 114 LYS A C 1
ATOM 912 O O . LYS A 1 114 ? -4.278 3.596 15.061 1.00 96.69 114 LYS A O 1
ATOM 917 N N . MET A 1 115 ? -4.423 5.512 13.882 1.00 97.00 115 MET A N 1
ATOM 918 C CA . MET A 1 115 ? -5.425 5.017 12.942 1.00 97.00 115 MET A CA 1
ATOM 919 C C . MET A 1 115 ? -4.901 3.839 12.121 1.00 97.00 115 MET A C 1
ATOM 921 O O . MET A 1 115 ? -5.576 2.811 12.003 1.00 97.00 115 MET A O 1
ATOM 925 N N . VAL A 1 116 ? -3.680 3.951 11.592 1.00 97.25 116 VAL A N 1
ATOM 926 C CA . VAL A 1 116 ? -3.018 2.880 10.835 1.00 97.25 116 VAL A CA 1
ATOM 927 C C . VAL A 1 116 ? -2.837 1.654 11.725 1.00 97.25 116 VAL A C 1
ATOM 929 O O . VAL A 1 116 ? -3.312 0.573 11.378 1.00 97.25 116 VAL A O 1
ATOM 932 N N . GLN A 1 117 ? -2.236 1.815 12.906 1.00 95.88 117 GLN A N 1
ATOM 933 C CA . GLN A 1 117 ? -1.966 0.709 13.830 1.00 95.88 117 GLN A CA 1
ATOM 934 C C . GLN A 1 117 ? -3.248 -0.032 14.248 1.00 95.88 117 GLN A C 1
ATOM 936 O O . GLN A 1 117 ? -3.306 -1.266 14.212 1.00 95.88 117 GLN A O 1
ATOM 941 N N . LYS A 1 118 ? -4.305 0.705 14.621 1.00 95.69 118 LYS A N 1
ATOM 942 C CA . LYS A 1 118 ? -5.596 0.116 15.012 1.00 95.69 118 LYS A CA 1
ATOM 943 C C . LYS A 1 118 ? -6.266 -0.588 13.840 1.00 95.69 118 LYS A C 1
ATOM 945 O O . LYS A 1 118 ? -6.729 -1.713 14.013 1.00 95.69 118 LYS A O 1
ATOM 950 N N . SER A 1 119 ? -6.262 0.018 12.656 1.00 96.00 119 SER A N 1
ATOM 951 C CA . SER A 1 119 ? -6.852 -0.575 11.451 1.00 96.00 119 SER A CA 1
ATOM 952 C C . SER A 1 119 ? -6.140 -1.855 11.033 1.00 96.00 119 SER A C 1
ATOM 954 O O . SER A 1 119 ? -6.795 -2.867 10.796 1.00 96.00 119 SER A O 1
ATOM 956 N N . VAL A 1 120 ? -4.804 -1.855 11.015 1.00 94.56 120 VAL A N 1
ATOM 957 C CA . VAL A 1 120 ? -3.994 -3.040 10.698 1.00 94.56 120 VAL A CA 1
ATOM 958 C C . VAL A 1 120 ? -4.329 -4.195 11.637 1.00 94.56 120 VAL A C 1
ATOM 960 O O . VAL A 1 120 ? -4.571 -5.314 11.175 1.00 94.56 120 VAL A O 1
ATOM 963 N N . LYS A 1 121 ? -4.400 -3.918 12.944 1.00 92.75 121 LYS A N 1
ATOM 964 C CA . LYS A 1 121 ? -4.721 -4.919 13.964 1.00 92.75 121 LYS A CA 1
ATOM 965 C C . LYS A 1 121 ? -6.151 -5.447 13.831 1.00 92.75 121 LYS A C 1
ATOM 967 O O . LYS A 1 121 ? -6.359 -6.656 13.842 1.00 92.75 121 LYS A O 1
ATOM 972 N N . ILE A 1 122 ? -7.134 -4.554 13.729 1.00 93.25 122 ILE A N 1
ATOM 973 C CA . ILE A 1 122 ? -8.560 -4.898 13.826 1.00 93.25 122 ILE A CA 1
ATOM 974 C C . ILE A 1 122 ? -9.081 -5.521 12.534 1.00 93.25 122 ILE A C 1
ATOM 976 O O . ILE A 1 122 ? -9.796 -6.521 12.580 1.00 93.25 122 ILE A O 1
ATOM 980 N N . PHE A 1 123 ? -8.686 -4.984 11.379 1.00 92.88 123 PHE A N 1
ATOM 981 C CA . PHE A 1 123 ? -9.024 -5.579 10.086 1.00 92.88 123 PHE A CA 1
ATOM 982 C C . PHE A 1 123 ? -8.194 -6.831 9.782 1.00 92.88 123 PHE A C 1
ATOM 984 O O . PHE A 1 123 ? -8.477 -7.524 8.809 1.00 92.88 123 PHE A O 1
ATOM 991 N N . GLY A 1 124 ? -7.183 -7.146 10.600 1.00 91.62 124 GLY A N 1
ATOM 992 C CA . GLY A 1 124 ? -6.353 -8.327 10.393 1.00 91.62 124 GLY A CA 1
ATOM 993 C C . GLY A 1 124 ? -5.516 -8.239 9.125 1.00 91.62 124 GLY A C 1
ATOM 994 O O . GLY A 1 124 ? -5.301 -9.244 8.451 1.00 91.62 124 GLY A O 1
ATOM 995 N N . LEU A 1 125 ? -5.039 -7.043 8.775 1.00 92.19 125 LEU A N 1
ATOM 996 C CA . LEU A 1 125 ? -4.315 -6.840 7.519 1.00 92.19 125 LEU A CA 1
ATOM 997 C C . LEU A 1 125 ? -2.946 -7.538 7.512 1.00 92.19 125 LEU A C 1
ATOM 999 O O . LEU A 1 125 ? -2.346 -7.663 6.452 1.00 92.19 125 LEU A O 1
ATOM 1003 N N . GLN A 1 126 ? -2.459 -7.989 8.669 1.00 90.75 126 GLN A N 1
ATOM 1004 C CA . GLN A 1 126 ? -1.196 -8.712 8.878 1.00 90.75 126 GLN A CA 1
ATOM 1005 C C . GLN A 1 126 ? -1.365 -10.250 8.909 1.00 90.75 126 G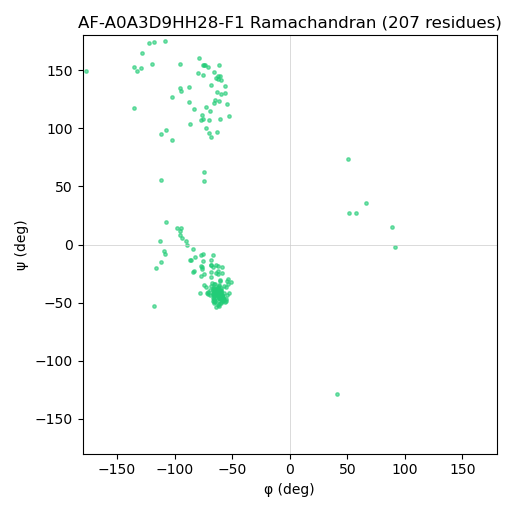LN A C 1
ATOM 1007 O O . GLN A 1 126 ? -0.451 -10.963 9.302 1.00 90.75 126 GLN A O 1
ATOM 1012 N N . ARG A 1 127 ? -2.525 -10.800 8.516 1.00 91.00 127 ARG A N 1
ATOM 1013 C CA . ARG A 1 127 ? -2.698 -12.263 8.403 1.00 91.00 127 ARG A CA 1
ATOM 1014 C C . ARG A 1 127 ? -1.716 -12.855 7.384 1.00 91.00 127 ARG A C 1
ATOM 1016 O O . ARG A 1 127 ? -1.446 -12.219 6.364 1.00 91.00 127 ARG A O 1
ATOM 1023 N N . SER A 1 128 ? -1.229 -14.071 7.645 1.00 89.38 128 SER A N 1
ATOM 1024 C CA . SER A 1 128 ? -0.103 -14.673 6.914 1.00 89.38 128 SER A CA 1
ATOM 1025 C C . SER A 1 128 ? -0.306 -14.713 5.398 1.00 89.38 128 SER A C 1
ATOM 1027 O O . SER A 1 128 ? 0.595 -14.323 4.662 1.00 89.38 128 SER A O 1
ATOM 1029 N N . GLU A 1 129 ? -1.496 -15.077 4.922 1.00 91.19 129 GLU A N 1
ATOM 1030 C CA . GLU A 1 129 ? -1.832 -15.099 3.489 1.00 91.19 129 GLU A CA 1
ATOM 1031 C C . GLU A 1 129 ? -1.731 -13.712 2.833 1.00 91.19 129 GLU A C 1
ATOM 1033 O O . GLU A 1 129 ? -1.073 -13.553 1.805 1.00 91.19 129 GLU A O 1
ATOM 1038 N N . LEU A 1 130 ? -2.320 -12.681 3.455 1.00 92.12 130 LEU A N 1
ATOM 1039 C CA . LEU A 1 130 ? -2.269 -11.306 2.943 1.00 92.12 130 LEU A CA 1
ATOM 1040 C C . LEU A 1 130 ? -0.850 -10.741 2.987 1.00 92.12 130 LEU A C 1
ATOM 1042 O O . LEU A 1 130 ? -0.435 -10.039 2.067 1.00 92.12 130 LEU A O 1
ATOM 1046 N N . HIS A 1 131 ? -0.112 -11.042 4.053 1.00 92.31 131 HIS A N 1
ATOM 1047 C CA . HIS A 1 131 ? 1.278 -10.639 4.209 1.00 92.31 131 HIS A CA 1
ATOM 1048 C C . HIS A 1 131 ? 2.157 -11.253 3.109 1.00 92.31 131 HIS A C 1
ATOM 1050 O O . HIS A 1 131 ? 2.819 -10.526 2.367 1.00 92.31 131 HIS A O 1
ATOM 1056 N N . LYS A 1 132 ? 2.083 -12.580 2.928 1.00 93.38 132 LYS A N 1
ATOM 1057 C CA . LYS A 1 132 ? 2.806 -13.311 1.876 1.00 93.38 132 LYS A CA 1
ATOM 1058 C C . LYS A 1 132 ? 2.445 -12.796 0.482 1.00 93.38 132 LYS A C 1
ATOM 1060 O O . LYS A 1 132 ? 3.346 -12.483 -0.289 1.00 93.38 132 LYS A O 1
ATOM 1065 N N . SER A 1 133 ? 1.158 -12.615 0.188 1.00 95.19 133 SER A N 1
ATOM 1066 C CA . SER A 1 133 ? 0.720 -12.140 -1.129 1.00 95.19 133 SER A CA 1
ATOM 1067 C C . SER A 1 133 ? 1.194 -10.710 -1.432 1.00 95.19 133 SER A C 1
ATOM 1069 O O . SER A 1 133 ? 1.672 -10.423 -2.533 1.00 95.19 133 SER A O 1
ATOM 1071 N N . ARG A 1 134 ? 1.184 -9.804 -0.440 1.00 96.25 134 ARG A N 1
ATOM 1072 C CA . ARG A 1 134 ? 1.775 -8.461 -0.597 1.00 96.25 134 ARG A CA 1
ATOM 1073 C C . ARG A 1 134 ? 3.277 -8.516 -0.859 1.00 96.25 134 ARG A C 1
ATOM 1075 O O . ARG A 1 134 ? 3.754 -7.785 -1.725 1.00 96.25 134 ARG A O 1
ATOM 1082 N N . ARG A 1 135 ? 4.004 -9.381 -0.150 1.00 96.12 135 ARG A N 1
ATOM 1083 C CA . ARG A 1 135 ? 5.446 -9.596 -0.336 1.00 96.12 135 ARG A CA 1
ATOM 1084 C C . ARG A 1 135 ? 5.778 -10.097 -1.736 1.00 96.12 135 ARG A C 1
ATOM 1086 O O . ARG A 1 135 ? 6.699 -9.601 -2.379 1.00 96.12 135 ARG A O 1
ATOM 1093 N N . GLU A 1 136 ? 5.026 -11.078 -2.221 1.00 95.81 136 GLU A N 1
ATOM 1094 C CA . GLU A 1 136 ? 5.160 -11.584 -3.589 1.00 95.81 136 GLU A CA 1
ATOM 1095 C C . GLU A 1 136 ? 4.894 -10.470 -4.596 1.00 95.81 136 GLU A C 1
ATOM 1097 O O . GLU A 1 136 ? 5.711 -10.235 -5.484 1.00 95.81 136 GLU A O 1
ATOM 1102 N N . LYS A 1 137 ? 3.826 -9.689 -4.387 1.00 95.81 137 LYS A N 1
ATOM 1103 C CA . LYS A 1 137 ? 3.526 -8.555 -5.260 1.00 95.81 137 LYS A CA 1
ATOM 1104 C C . LYS A 1 137 ? 4.637 -7.512 -5.267 1.00 95.8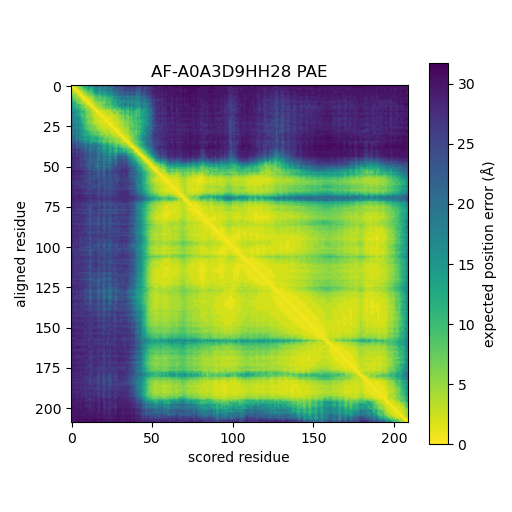1 137 LYS A C 1
ATOM 1106 O O . LYS A 1 137 ? 4.973 -6.999 -6.329 1.00 95.81 137 LYS A O 1
ATOM 1111 N N . TRP A 1 138 ? 5.220 -7.202 -4.112 1.00 95.69 138 TRP A N 1
ATOM 1112 C CA . TRP A 1 138 ? 6.366 -6.300 -4.016 1.00 95.69 138 TRP A CA 1
ATOM 1113 C C . TRP A 1 138 ? 7.531 -6.789 -4.884 1.00 95.69 138 TRP A C 1
ATOM 1115 O O . TRP A 1 138 ? 8.068 -6.028 -5.692 1.00 95.69 138 TRP A O 1
ATOM 1125 N N . LYS A 1 139 ? 7.887 -8.075 -4.763 1.00 95.50 139 LYS A N 1
ATOM 1126 C CA . LYS A 1 139 ? 8.967 -8.700 -5.538 1.00 95.50 139 LYS A CA 1
ATOM 1127 C C . LYS A 1 139 ? 8.692 -8.682 -7.038 1.00 95.50 139 LYS A C 1
ATOM 1129 O O . LYS A 1 139 ? 9.591 -8.329 -7.796 1.00 95.50 139 LYS A O 1
ATOM 1134 N N . ASP A 1 140 ? 7.467 -8.995 -7.459 1.00 94.38 140 ASP A N 1
ATOM 1135 C CA . ASP A 1 140 ? 7.066 -8.944 -8.871 1.00 94.38 140 ASP A CA 1
ATOM 1136 C C . ASP A 1 140 ? 7.325 -7.555 -9.474 1.00 94.38 140 ASP A C 1
ATOM 1138 O O . ASP A 1 140 ? 7.920 -7.427 -10.547 1.00 94.38 140 ASP A O 1
ATOM 1142 N N . ILE A 1 141 ? 6.912 -6.500 -8.760 1.00 93.81 141 ILE A N 1
ATOM 1143 C CA . ILE A 1 141 ? 7.091 -5.115 -9.207 1.00 93.81 141 ILE A CA 1
ATOM 1144 C C . ILE A 1 141 ? 8.568 -4.728 -9.235 1.00 93.81 141 ILE A C 1
ATOM 1146 O O . ILE A 1 141 ? 9.009 -4.110 -10.201 1.00 93.81 141 ILE A O 1
ATOM 1150 N N . GLN A 1 142 ? 9.343 -5.112 -8.220 1.00 93.31 142 GLN A N 1
ATOM 1151 C CA . GLN A 1 142 ? 10.786 -4.863 -8.179 1.00 93.31 142 GLN A CA 1
ATOM 1152 C C . GLN A 1 142 ? 11.510 -5.521 -9.361 1.00 93.31 142 GLN A C 1
ATOM 1154 O O . GLN A 1 142 ? 12.269 -4.860 -10.067 1.00 93.31 142 GLN A O 1
ATOM 1159 N N . VAL A 1 143 ? 11.205 -6.788 -9.662 1.00 94.62 143 VAL A N 1
ATOM 1160 C CA . VAL A 1 143 ? 11.752 -7.484 -10.838 1.00 94.62 143 VAL A CA 1
ATOM 1161 C C . VAL A 1 143 ? 11.388 -6.750 -12.128 1.00 94.62 143 VAL A C 1
ATOM 1163 O O . VAL A 1 143 ? 12.247 -6.574 -12.994 1.00 94.62 143 VAL A O 1
ATOM 1166 N N . GLN A 1 144 ? 10.141 -6.289 -12.261 1.00 92.88 144 GLN A N 1
ATOM 1167 C CA . GLN A 1 144 ? 9.703 -5.543 -13.439 1.00 92.88 144 GLN A CA 1
ATOM 1168 C C . GLN A 1 144 ? 10.448 -4.208 -13.590 1.00 92.88 144 GLN A C 1
ATOM 1170 O O . GLN A 1 144 ? 10.870 -3.850 -14.689 1.00 92.88 144 GLN A O 1
ATOM 1175 N N . ILE A 1 145 ? 10.660 -3.486 -12.491 1.00 90.38 145 ILE A N 1
ATOM 1176 C CA . ILE A 1 145 ? 11.408 -2.223 -12.480 1.00 90.38 145 ILE A CA 1
ATOM 1177 C C . ILE A 1 145 ? 12.881 -2.454 -12.842 1.00 90.38 145 ILE A C 1
ATOM 1179 O O . ILE A 1 145 ? 13.441 -1.699 -13.637 1.00 90.38 145 ILE A O 1
ATOM 1183 N N . GLU A 1 146 ? 13.502 -3.522 -12.345 1.00 91.31 146 GLU A N 1
ATOM 1184 C CA . GLU A 1 146 ? 14.880 -3.872 -12.703 1.00 91.31 146 GLU A CA 1
ATOM 1185 C C . GLU A 1 146 ? 15.034 -4.256 -14.182 1.00 91.31 146 GLU A C 1
ATOM 1187 O O . GLU A 1 146 ? 16.040 -3.911 -14.807 1.00 91.31 146 GLU A O 1
ATOM 1192 N N . ARG A 1 147 ? 14.029 -4.902 -14.791 1.00 91.38 147 ARG A N 1
ATOM 1193 C CA . ARG A 1 147 ? 14.010 -5.154 -16.245 1.00 91.38 147 ARG A CA 1
ATOM 1194 C C . ARG A 1 147 ? 14.002 -3.854 -17.043 1.00 91.38 147 ARG A C 1
ATOM 1196 O O . ARG A 1 147 ? 14.807 -3.713 -17.961 1.00 91.38 147 ARG A O 1
ATOM 1203 N N . ILE A 1 148 ? 13.172 -2.887 -16.644 1.00 87.25 148 ILE A N 1
ATOM 1204 C CA . ILE A 1 148 ? 13.131 -1.550 -17.255 1.00 87.25 148 ILE A CA 1
ATOM 1205 C C . ILE A 1 148 ? 14.492 -0.857 -17.119 1.00 87.25 148 ILE A C 1
ATOM 1207 O O . ILE A 1 148 ? 15.056 -0.399 -18.114 1.00 87.25 148 ILE A O 1
ATOM 1211 N N . LYS A 1 149 ? 15.062 -0.821 -15.905 1.00 86.94 149 LYS A N 1
ATOM 1212 C CA . LYS A 1 149 ? 16.383 -0.218 -15.651 1.00 86.94 149 LYS A CA 1
ATOM 1213 C C . LYS A 1 149 ? 17.468 -0.867 -16.516 1.00 86.94 149 LYS A C 1
ATOM 1215 O O . LYS A 1 149 ? 18.318 -0.160 -17.053 1.00 86.94 149 LYS A O 1
ATOM 1220 N N . ARG A 1 150 ? 17.449 -2.195 -16.673 1.00 89.19 150 ARG A N 1
ATOM 1221 C CA . ARG A 1 150 ? 18.405 -2.934 -17.510 1.00 89.19 150 ARG A CA 1
ATOM 1222 C C . ARG A 1 150 ? 18.257 -2.598 -18.993 1.00 89.19 150 ARG A C 1
ATOM 1224 O O . ARG A 1 150 ? 19.263 -2.291 -19.624 1.00 89.19 150 ARG A O 1
ATOM 1231 N N . ALA A 1 151 ? 17.036 -2.628 -19.529 1.00 85.50 151 ALA A N 1
ATOM 1232 C CA . ALA A 1 151 ? 16.773 -2.286 -20.927 1.00 85.50 151 ALA A CA 1
ATOM 1233 C C . ALA A 1 151 ? 17.230 -0.852 -21.238 1.00 85.50 151 ALA A C 1
ATOM 1235 O O . ALA A 1 151 ? 17.951 -0.620 -22.205 1.00 85.50 151 ALA A O 1
ATOM 1236 N N . TYR A 1 152 ? 16.922 0.093 -20.346 1.00 84.31 152 TYR A N 1
ATOM 1237 C CA . TYR A 1 152 ? 17.351 1.482 -20.482 1.00 84.31 152 TYR A CA 1
ATOM 1238 C C . TYR A 1 152 ? 18.877 1.657 -20.415 1.00 84.31 152 TYR A C 1
ATOM 1240 O O . TYR A 1 152 ? 19.455 2.373 -21.229 1.00 84.31 152 TYR A O 1
ATOM 1248 N N . LYS A 1 153 ? 19.561 0.966 -19.491 1.00 87.06 153 LYS A N 1
ATOM 1249 C CA . LYS A 1 153 ? 21.034 0.969 -19.425 1.00 87.06 153 LYS A CA 1
ATOM 1250 C C . LYS A 1 153 ? 21.669 0.421 -20.705 1.00 87.06 153 LYS A C 1
ATOM 1252 O O . LYS A 1 153 ? 22.654 0.982 -21.176 1.00 87.06 153 LYS A O 1
ATOM 1257 N N . ASN A 1 154 ? 21.111 -0.649 -21.270 1.00 86.00 154 ASN A N 1
ATOM 1258 C CA . ASN A 1 154 ? 21.592 -1.216 -22.530 1.00 86.00 154 ASN A CA 1
ATOM 1259 C C . ASN A 1 154 ? 21.378 -0.247 -23.698 1.00 86.00 154 ASN A C 1
ATOM 1261 O O . ASN A 1 154 ? 22.298 -0.060 -24.491 1.00 86.00 154 ASN A O 1
ATOM 1265 N N . TYR A 1 155 ? 20.223 0.425 -23.750 1.00 84.75 155 TYR A N 1
ATOM 1266 C CA . TYR A 1 155 ? 19.959 1.481 -24.725 1.00 84.75 155 TYR A CA 1
ATOM 1267 C C . TYR A 1 155 ? 20.992 2.611 -24.638 1.00 84.75 155 TYR A C 1
ATOM 1269 O O . TYR A 1 155 ? 21.586 2.953 -25.649 1.00 84.75 155 TYR A O 1
ATOM 1277 N N . ILE A 1 156 ? 21.292 3.135 -23.442 1.00 86.19 156 ILE A N 1
ATOM 1278 C CA . ILE A 1 156 ? 22.323 4.180 -23.278 1.00 86.19 156 ILE A CA 1
ATOM 1279 C C . ILE A 1 156 ? 23.700 3.696 -23.751 1.00 86.19 156 ILE A C 1
ATOM 1281 O O . ILE A 1 156 ? 24.451 4.452 -24.359 1.00 86.19 156 ILE A O 1
ATOM 1285 N N . LYS A 1 157 ? 24.056 2.445 -23.445 1.00 90.62 157 LYS A N 1
ATOM 1286 C CA . LYS A 1 157 ? 2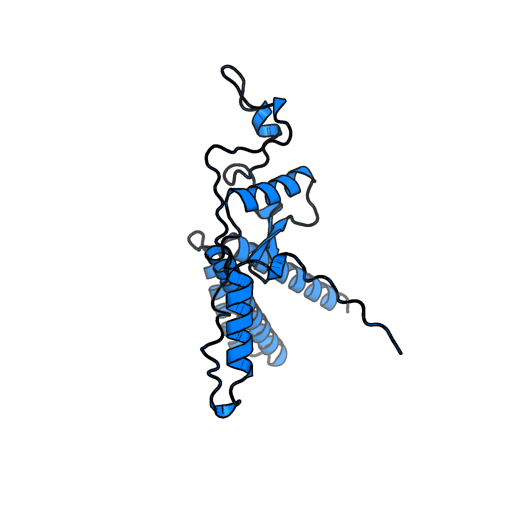5.386 1.901 -23.740 1.00 90.62 157 LYS A CA 1
ATOM 1287 C C . LYS A 1 157 ? 25.604 1.616 -25.227 1.00 90.62 157 LYS A C 1
ATOM 1289 O O . LYS A 1 157 ? 26.725 1.755 -25.707 1.00 90.62 157 LYS A O 1
ATOM 1294 N N . HIS A 1 158 ? 24.568 1.157 -25.921 1.00 89.06 158 HIS A N 1
ATOM 1295 C CA . HIS A 1 158 ? 24.676 0.648 -27.288 1.00 89.06 158 HIS A CA 1
ATOM 1296 C C . HIS A 1 158 ? 23.979 1.535 -28.329 1.00 89.06 158 HIS A C 1
ATOM 1298 O O . HIS A 1 158 ? 24.251 1.378 -29.514 1.00 89.06 158 HIS A O 1
ATOM 1304 N N . SER A 1 159 ? 23.114 2.461 -27.902 1.00 86.56 159 SER A N 1
ATOM 1305 C CA . SER A 1 159 ? 22.284 3.330 -28.753 1.00 86.56 159 SER A CA 1
ATOM 1306 C C . SER A 1 159 ? 21.467 2.575 -29.808 1.00 86.56 159 SER A C 1
ATOM 1308 O O . SER A 1 159 ? 21.145 3.121 -30.860 1.00 86.56 159 SER A O 1
ATOM 1310 N N . ASP A 1 160 ? 21.135 1.316 -29.523 1.00 87.94 160 ASP A N 1
ATOM 1311 C CA . ASP A 1 160 ? 20.366 0.450 -30.411 1.00 87.94 160 ASP A CA 1
ATOM 1312 C C . ASP A 1 160 ? 18.856 0.648 -30.165 1.00 87.94 160 ASP A C 1
ATOM 1314 O O . ASP A 1 160 ? 18.401 0.467 -29.025 1.00 87.94 160 ASP A O 1
ATOM 1318 N N . PRO A 1 161 ? 18.069 1.020 -31.195 1.00 87.25 161 PRO A N 1
ATOM 1319 C CA . PRO A 1 161 ? 16.619 1.171 -31.099 1.00 87.25 161 PRO A CA 1
ATOM 1320 C C . PRO A 1 161 ? 15.885 -0.054 -30.540 1.00 87.25 161 PRO A C 1
ATOM 1322 O O . PRO A 1 161 ? 14.870 0.124 -29.864 1.00 87.25 161 PRO A O 1
ATOM 1325 N N . ASP A 1 162 ? 16.396 -1.270 -30.739 1.00 89.31 162 ASP A N 1
ATOM 1326 C CA . ASP A 1 162 ? 15.744 -2.493 -30.256 1.00 89.31 162 ASP A CA 1
ATOM 1327 C C . ASP A 1 162 ? 15.649 -2.513 -28.720 1.00 89.31 162 ASP A C 1
ATOM 1329 O O . ASP A 1 162 ? 14.621 -2.894 -28.149 1.00 89.31 162 ASP A O 1
ATOM 1333 N N . PHE A 1 163 ? 16.663 -1.988 -28.018 1.00 82.69 163 PHE A N 1
ATOM 1334 C CA . PHE A 1 163 ? 16.621 -1.858 -26.556 1.00 82.69 163 PHE A CA 1
ATOM 1335 C C . PHE A 1 163 ? 15.596 -0.822 -26.081 1.00 82.69 163 PHE A C 1
ATOM 1337 O O . PHE A 1 163 ? 15.062 -0.943 -24.972 1.00 82.69 163 PHE A O 1
ATOM 1344 N N . LEU A 1 164 ? 15.297 0.193 -26.898 1.00 78.81 164 LEU A N 1
ATOM 1345 C CA . LEU A 1 164 ? 14.236 1.152 -26.601 1.00 78.81 164 LEU A CA 1
ATOM 1346 C C . LEU A 1 164 ? 12.860 0.491 -26.736 1.00 78.81 164 LEU A C 1
ATOM 1348 O O . LEU A 1 164 ? 12.004 0.697 -25.873 1.00 78.81 164 LEU A O 1
ATOM 1352 N N . THR A 1 165 ? 12.663 -0.340 -27.761 1.00 86.62 165 THR A N 1
ATOM 1353 C CA . THR A 1 165 ? 11.443 -1.138 -27.938 1.00 86.62 165 THR A CA 1
ATOM 1354 C C . THR A 1 165 ? 11.247 -2.128 -26.788 1.00 86.62 165 THR A C 1
ATOM 1356 O O . THR A 1 165 ? 10.148 -2.220 -26.237 1.00 86.62 165 THR A O 1
ATOM 1359 N N . ASP A 1 166 ? 12.309 -2.807 -26.348 1.00 85.12 166 ASP A N 1
ATOM 1360 C CA . ASP A 1 166 ? 12.273 -3.656 -25.154 1.00 85.12 166 ASP A CA 1
ATOM 1361 C C . ASP A 1 166 ? 11.879 -2.854 -23.907 1.00 85.12 166 ASP A C 1
ATOM 1363 O O . ASP A 1 166 ? 10.993 -3.262 -23.156 1.00 85.12 166 ASP A O 1
ATOM 1367 N N . CYS A 1 167 ? 12.481 -1.680 -23.701 1.00 81.25 167 CYS A N 1
ATOM 1368 C CA . CYS A 1 167 ? 12.149 -0.802 -22.581 1.00 81.25 167 CYS A CA 1
ATOM 1369 C C . CYS A 1 167 ? 10.663 -0.404 -22.595 1.00 81.25 167 CYS A C 1
ATOM 1371 O O . CYS A 1 167 ? 9.986 -0.492 -21.568 1.00 81.25 167 CYS A O 1
ATOM 1373 N N . GLN A 1 168 ? 10.126 -0.031 -23.761 1.00 82.38 168 GLN A N 1
ATOM 1374 C CA . GLN A 1 168 ? 8.706 0.284 -23.935 1.00 82.38 168 GLN A CA 1
ATOM 1375 C C . GLN A 1 168 ? 7.807 -0.910 -23.594 1.00 82.38 168 GLN A C 1
ATOM 1377 O O . GLN A 1 168 ? 6.834 -0.742 -22.857 1.00 82.38 168 GLN A O 1
ATOM 1382 N N . ARG A 1 169 ? 8.155 -2.121 -24.049 1.00 89.06 169 ARG A N 1
ATOM 1383 C CA . ARG A 1 169 ? 7.421 -3.352 -23.712 1.00 89.06 169 ARG A CA 1
ATOM 1384 C C . ARG A 1 169 ? 7.375 -3.584 -22.202 1.00 89.06 169 ARG A C 1
ATOM 1386 O O . ARG A 1 169 ? 6.308 -3.860 -21.653 1.00 89.06 169 ARG A O 1
ATOM 1393 N N . GLU A 1 170 ? 8.508 -3.438 -21.516 1.00 87.94 170 GLU A N 1
ATOM 1394 C CA . GLU A 1 170 ? 8.571 -3.610 -20.061 1.00 87.94 170 GLU A CA 1
ATOM 1395 C C . GLU A 1 170 ? 7.796 -2.509 -19.308 1.00 87.94 170 GLU A C 1
ATOM 1397 O O . GLU A 1 170 ? 7.188 -2.775 -18.265 1.00 87.94 170 GLU A O 1
ATOM 1402 N N . PHE A 1 171 ? 7.750 -1.283 -19.836 1.00 84.94 171 PHE A N 1
ATOM 1403 C CA . PHE A 1 171 ? 6.916 -0.207 -19.293 1.00 84.94 171 PHE A CA 1
ATOM 1404 C C . PHE A 1 171 ? 5.417 -0.487 -19.439 1.00 84.94 171 PHE A C 1
ATOM 1406 O O . PHE A 1 171 ? 4.661 -0.241 -18.496 1.00 84.94 171 PHE A O 1
ATOM 1413 N N . GLU A 1 172 ? 4.973 -1.013 -20.582 1.00 86.31 172 GLU A N 1
ATOM 1414 C CA . GLU A 1 172 ? 3.577 -1.426 -20.775 1.00 86.31 172 GLU A CA 1
ATOM 1415 C C . GLU A 1 172 ? 3.197 -2.569 -19.824 1.00 86.31 172 GLU A C 1
ATOM 1417 O O . GLU A 1 172 ? 2.150 -2.525 -19.172 1.00 86.31 172 GLU A O 1
ATOM 1422 N N . ALA A 1 173 ? 4.093 -3.539 -19.622 1.00 88.38 173 ALA A N 1
ATOM 1423 C CA . ALA A 1 173 ? 3.897 -4.578 -18.616 1.00 88.38 173 ALA A CA 1
ATOM 1424 C C . ALA A 1 173 ? 3.763 -3.992 -17.196 1.00 88.38 173 ALA A C 1
ATOM 1426 O O . ALA A 1 173 ? 2.883 -4.408 -16.440 1.00 88.38 173 ALA A O 1
ATOM 1427 N N . LEU A 1 174 ? 4.555 -2.972 -16.837 1.00 87.94 174 LEU A N 1
ATOM 1428 C CA . LEU A 1 174 ? 4.418 -2.277 -15.552 1.00 87.94 174 LEU A CA 1
ATOM 1429 C C . LEU A 1 174 ? 3.084 -1.518 -15.431 1.00 87.94 174 LEU A C 1
ATOM 1431 O O . LEU A 1 174 ? 2.481 -1.503 -14.355 1.00 87.94 174 LEU A O 1
ATOM 1435 N N . LYS A 1 175 ? 2.585 -0.904 -16.513 1.00 86.19 175 LYS A N 1
ATOM 1436 C CA . LYS A 1 175 ? 1.268 -0.240 -16.523 1.00 86.19 175 LYS A CA 1
ATOM 1437 C C . LYS A 1 175 ? 0.135 -1.223 -16.234 1.00 86.19 175 LYS A C 1
ATOM 1439 O O . LYS A 1 175 ? -0.788 -0.861 -15.504 1.00 86.19 175 LYS A O 1
ATOM 1444 N N . ASN A 1 176 ? 0.232 -2.466 -16.705 1.00 88.56 176 ASN A N 1
ATOM 1445 C CA . ASN A 1 176 ? -0.785 -3.489 -16.445 1.00 88.56 176 ASN A CA 1
ATOM 1446 C C . ASN A 1 176 ? -0.974 -3.784 -14.949 1.00 88.56 176 ASN A C 1
ATOM 1448 O O . ASN A 1 176 ? -2.103 -4.030 -14.517 1.00 88.56 176 ASN A O 1
ATOM 1452 N N . TYR A 1 177 ? 0.076 -3.668 -14.128 1.00 86.44 177 TYR A N 1
ATOM 1453 C CA . TYR A 1 177 ? -0.036 -3.805 -12.670 1.00 86.44 177 TYR A CA 1
ATOM 1454 C C . TYR A 1 177 ? -0.852 -2.686 -12.001 1.00 86.44 177 TYR A C 1
ATOM 1456 O O . TYR A 1 177 ? -1.325 -2.864 -10.882 1.00 86.44 177 TYR A O 1
ATOM 1464 N N . LYS A 1 178 ? -1.042 -1.535 -12.663 1.00 86.25 178 LYS A N 1
ATOM 1465 C CA . LYS A 1 178 ? -1.838 -0.406 -12.149 1.00 86.25 178 LYS A CA 1
ATOM 1466 C C . LYS A 1 178 ? -3.325 -0.469 -12.516 1.00 86.25 178 LYS A C 1
ATOM 1468 O O . LYS A 1 178 ? -4.062 0.449 -12.145 1.00 86.25 178 LYS A O 1
ATOM 1473 N N . SER A 1 179 ? -3.764 -1.489 -13.253 1.00 87.00 179 SER A N 1
ATOM 1474 C CA . SER A 1 179 ? -5.182 -1.646 -13.600 1.00 87.00 179 SER A CA 1
ATOM 1475 C C . SER A 1 179 ? -6.047 -1.760 -12.335 1.00 87.00 179 SER A C 1
ATOM 1477 O O . SER A 1 179 ? -5.624 -2.322 -11.325 1.00 87.00 179 SER A O 1
ATOM 1479 N N . LYS A 1 180 ? -7.239 -1.146 -12.359 1.00 80.06 180 LYS A N 1
ATOM 1480 C CA . LYS A 1 180 ? -8.082 -0.952 -11.160 1.00 80.06 180 LYS A CA 1
ATOM 1481 C C . LYS A 1 180 ? -8.573 -2.265 -10.544 1.00 80.06 180 LYS A C 1
ATOM 1483 O O . LYS A 1 180 ? -8.821 -2.297 -9.346 1.00 80.06 180 LYS A O 1
ATOM 1488 N N . ASP A 1 181 ? -8.641 -3.318 -11.349 1.00 84.62 181 ASP A N 1
ATOM 1489 C CA . ASP A 1 181 ? -9.185 -4.621 -10.959 1.00 84.62 181 ASP A CA 1
ATOM 1490 C C . ASP A 1 181 ? -8.117 -5.556 -10.370 1.00 84.62 181 ASP A C 1
ATOM 1492 O O . ASP A 1 181 ? -8.388 -6.718 -10.075 1.00 84.62 181 ASP A O 1
ATOM 1496 N N . LYS A 1 182 ? -6.873 -5.080 -10.224 1.00 86.69 182 LYS A N 1
ATOM 1497 C CA . LYS A 1 182 ? -5.778 -5.875 -9.665 1.00 86.69 182 LYS A CA 1
ATOM 1498 C C . LYS A 1 182 ? -5.734 -5.768 -8.151 1.00 86.69 182 LYS A C 1
ATOM 1500 O O . LYS A 1 182 ? -5.782 -4.685 -7.565 1.00 86.69 182 LYS A O 1
ATOM 1505 N N . GLU A 1 183 ? -5.552 -6.921 -7.528 1.00 89.62 183 GLU A N 1
ATOM 1506 C CA . GLU A 1 183 ? -5.294 -7.035 -6.101 1.00 89.62 183 GLU A CA 1
ATOM 1507 C C . GLU A 1 183 ? -3.995 -6.321 -5.710 1.00 89.62 183 GLU A C 1
ATOM 1509 O O . GLU A 1 183 ? -3.076 -6.143 -6.514 1.00 89.62 183 GLU A O 1
ATOM 1514 N N . HIS A 1 184 ? -3.917 -5.904 -4.445 1.00 91.94 184 HIS A N 1
ATOM 1515 C CA . HIS A 1 184 ? -2.733 -5.259 -3.867 1.00 91.94 184 HIS A CA 1
ATOM 1516 C C . HIS A 1 184 ? -2.270 -3.980 -4.587 1.00 91.94 184 HIS A C 1
ATOM 1518 O O . HIS A 1 184 ? -1.109 -3.581 -4.481 1.00 91.94 184 HIS A O 1
ATOM 1524 N N . LEU A 1 185 ? -3.191 -3.270 -5.244 1.00 92.44 185 LEU A N 1
ATOM 1525 C CA . LEU A 1 185 ? -2.910 -2.017 -5.947 1.00 92.44 185 LEU A CA 1
ATOM 1526 C C . LEU A 1 185 ? -2.233 -0.954 -5.060 1.00 92.44 185 LEU A C 1
ATOM 1528 O O . LEU A 1 185 ? -1.415 -0.173 -5.546 1.00 92.44 185 LEU A O 1
ATOM 1532 N N . GLY A 1 186 ? -2.525 -0.951 -3.755 1.00 92.19 186 GLY A N 1
ATOM 1533 C CA . GLY A 1 186 ? -1.849 -0.094 -2.776 1.00 92.19 186 GLY A CA 1
ATOM 1534 C C . GLY A 1 186 ? -0.335 -0.331 -2.712 1.00 92.19 186 GLY A C 1
ATOM 1535 O O . GLY A 1 186 ? 0.425 0.635 -2.748 1.00 92.19 186 GLY A O 1
ATOM 1536 N N . VAL A 1 187 ? 0.103 -1.598 -2.707 1.00 94.44 187 VAL A N 1
ATOM 1537 C CA . VAL A 1 187 ? 1.528 -1.983 -2.731 1.00 94.44 187 VAL A CA 1
ATOM 1538 C C . VAL A 1 187 ? 2.163 -1.547 -4.046 1.00 94.44 187 VAL A C 1
ATOM 1540 O O . VAL A 1 187 ? 3.180 -0.860 -4.043 1.00 94.44 187 VAL A O 1
ATOM 1543 N N . VAL A 1 188 ? 1.523 -1.867 -5.176 1.00 93.31 188 VAL A N 1
ATOM 1544 C CA . VAL A 1 188 ? 2.019 -1.509 -6.516 1.00 93.31 188 VAL A CA 1
ATOM 1545 C C . VAL A 1 188 ? 2.256 -0.003 -6.630 1.00 93.31 188 VAL A C 1
ATOM 1547 O O . VAL A 1 188 ? 3.313 0.447 -7.075 1.00 93.31 188 VAL A O 1
ATOM 1550 N N . ARG A 1 189 ? 1.275 0.804 -6.210 1.00 91.75 189 ARG A N 1
ATOM 1551 C CA . ARG A 1 189 ? 1.380 2.267 -6.236 1.00 91.75 189 ARG A CA 1
ATOM 1552 C C . ARG A 1 189 ? 2.483 2.771 -5.314 1.00 91.75 189 ARG A C 1
ATOM 1554 O O . ARG A 1 189 ? 3.172 3.716 -5.692 1.00 91.75 189 ARG A O 1
ATOM 1561 N N . PHE A 1 190 ? 2.642 2.167 -4.139 1.00 93.38 190 PHE A N 1
ATOM 1562 C CA . PHE A 1 190 ? 3.676 2.541 -3.181 1.00 93.38 190 PHE A CA 1
ATOM 1563 C C . PHE A 1 190 ? 5.082 2.285 -3.737 1.00 93.38 190 PHE A C 1
ATOM 1565 O O . PHE A 1 190 ? 5.855 3.235 -3.851 1.00 93.38 190 PHE A O 1
ATOM 1572 N N . VAL A 1 191 ? 5.367 1.059 -4.192 1.00 92.81 191 VAL A N 1
ATOM 1573 C CA . VAL A 1 191 ? 6.678 0.671 -4.744 1.00 92.81 191 VAL A CA 1
ATOM 1574 C C . VAL A 1 191 ? 7.055 1.553 -5.930 1.00 92.81 191 VAL A C 1
ATOM 1576 O O . VAL A 1 191 ? 8.143 2.118 -5.973 1.00 92.81 191 VAL A O 1
ATOM 1579 N N . ILE A 1 192 ? 6.130 1.749 -6.875 1.00 89.69 192 ILE A N 1
ATOM 1580 C CA . ILE A 1 192 ? 6.402 2.573 -8.059 1.00 89.69 192 ILE A CA 1
ATOM 1581 C C . ILE A 1 192 ? 6.687 4.029 -7.669 1.00 89.69 192 ILE A C 1
ATOM 1583 O O . ILE A 1 192 ? 7.555 4.654 -8.271 1.00 89.69 192 ILE A O 1
ATOM 1587 N N . ARG A 1 193 ? 5.984 4.599 -6.678 1.00 88.88 193 ARG A N 1
ATOM 1588 C CA . ARG A 1 193 ? 6.267 5.969 -6.209 1.00 88.88 193 ARG A CA 1
ATOM 1589 C C . ARG A 1 193 ? 7.652 6.073 -5.574 1.00 88.88 193 ARG A C 1
ATOM 1591 O O . ARG A 1 193 ? 8.350 7.044 -5.853 1.00 88.88 193 ARG A O 1
ATOM 1598 N N . GLN A 1 194 ? 8.036 5.089 -4.764 1.00 86.75 194 GLN A N 1
ATOM 1599 C CA . GLN A 1 194 ? 9.349 5.040 -4.126 1.00 86.75 194 GLN A CA 1
ATOM 1600 C C . GLN A 1 194 ? 10.462 4.971 -5.180 1.00 86.75 194 GLN A C 1
ATOM 1602 O O . GLN A 1 194 ? 11.333 5.835 -5.207 1.00 86.75 194 GLN A O 1
ATOM 1607 N N . GLU A 1 195 ? 10.363 4.047 -6.133 1.00 85.06 195 GLU A N 1
ATOM 1608 C CA . GLU A 1 195 ? 11.362 3.881 -7.198 1.00 85.06 195 GLU A CA 1
ATOM 1609 C C . GLU A 1 195 ? 11.419 5.077 -8.156 1.00 85.06 195 GLU A C 1
ATOM 1611 O O . GLU A 1 195 ? 12.498 5.493 -8.566 1.00 85.06 195 GLU A O 1
ATOM 1616 N N . LEU A 1 196 ? 10.280 5.695 -8.493 1.00 80.75 196 LEU A N 1
ATOM 1617 C CA . LEU A 1 196 ? 10.275 6.924 -9.295 1.00 80.75 196 LEU A CA 1
ATOM 1618 C C . LEU A 1 196 ? 10.938 8.093 -8.565 1.00 80.75 196 LEU A C 1
ATOM 1620 O O . LEU A 1 196 ? 11.549 8.939 -9.218 1.00 80.75 196 LEU A O 1
ATOM 1624 N N . SER A 1 197 ? 10.810 8.167 -7.238 1.00 76.56 197 SER A N 1
ATOM 1625 C CA . SER A 1 197 ? 11.500 9.189 -6.452 1.00 76.56 197 SER A CA 1
ATOM 1626 C C . SER A 1 197 ? 13.016 9.001 -6.517 1.00 76.56 197 SER A C 1
ATOM 1628 O O . SER A 1 197 ? 13.730 9.971 -6.754 1.00 76.56 197 SER A O 1
ATOM 1630 N N . GLU A 1 198 ? 13.494 7.758 -6.435 1.00 69.38 198 GLU A N 1
ATOM 1631 C CA . GLU A 1 198 ? 14.913 7.423 -6.571 1.00 69.38 198 GLU A CA 1
ATOM 1632 C C . GLU A 1 198 ? 15.429 7.698 -7.989 1.00 69.38 198 GLU A C 1
ATOM 1634 O O . GLU A 1 198 ? 16.438 8.376 -8.164 1.00 69.38 198 GLU A O 1
ATOM 1639 N N . LEU A 1 199 ? 14.690 7.279 -9.022 1.00 63.41 199 LEU A N 1
ATOM 1640 C CA . LEU A 1 199 ? 15.050 7.556 -10.416 1.00 63.41 199 LEU A CA 1
ATOM 1641 C C . LEU A 1 199 ? 15.111 9.059 -10.712 1.00 63.41 199 LEU A C 1
ATOM 1643 O O . LEU A 1 199 ? 16.013 9.497 -11.421 1.00 63.41 199 LEU A O 1
ATOM 1647 N N . ARG A 1 200 ? 14.194 9.863 -10.157 1.00 69.88 200 ARG A N 1
ATOM 1648 C CA . ARG A 1 200 ? 14.228 11.329 -10.293 1.00 69.88 200 ARG A CA 1
ATOM 1649 C C . ARG A 1 200 ? 15.439 11.949 -9.600 1.00 69.88 200 ARG A C 1
ATOM 1651 O O . ARG A 1 200 ? 16.067 12.815 -10.197 1.00 69.88 200 ARG A O 1
ATOM 1658 N N . LYS A 1 201 ? 15.781 11.505 -8.385 1.00 63.50 201 LYS A N 1
ATOM 1659 C CA . LYS A 1 201 ? 16.980 11.975 -7.665 1.00 63.50 201 LYS A CA 1
ATOM 1660 C C . LYS A 1 201 ? 18.253 11.697 -8.466 1.00 63.50 201 LYS A C 1
ATOM 1662 O O . LYS A 1 201 ? 19.088 12.581 -8.605 1.00 63.50 201 LYS A O 1
ATOM 1667 N N . ILE A 1 202 ? 18.359 10.500 -9.047 1.00 52.47 202 ILE A N 1
ATOM 1668 C CA . ILE A 1 202 ? 19.486 10.117 -9.908 1.00 52.47 202 ILE A CA 1
ATOM 1669 C C . ILE A 1 202 ? 19.553 11.011 -11.155 1.00 52.47 202 ILE A C 1
ATOM 1671 O O . ILE A 1 202 ? 20.633 11.455 -11.527 1.00 52.47 202 ILE A O 1
ATOM 1675 N N . LEU A 1 203 ? 18.414 11.302 -11.792 1.00 44.53 203 LEU A N 1
ATOM 1676 C CA . LEU A 1 203 ? 18.365 12.120 -13.010 1.00 44.53 203 LEU A CA 1
ATOM 1677 C C . LEU A 1 203 ? 18.792 13.577 -12.764 1.00 44.53 203 LEU A C 1
ATOM 1679 O O . LEU A 1 203 ? 19.498 14.140 -13.592 1.00 44.53 203 LEU A O 1
ATOM 1683 N N . ILE A 1 204 ? 18.405 14.155 -11.622 1.00 56.25 204 ILE A N 1
ATOM 1684 C CA . ILE A 1 204 ? 18.828 15.501 -11.197 1.00 56.25 204 ILE A CA 1
ATOM 1685 C C . ILE A 1 204 ? 20.337 15.521 -10.921 1.00 56.25 204 ILE A C 1
ATOM 1687 O O . ILE A 1 204 ? 21.039 16.380 -11.441 1.00 56.25 204 ILE A O 1
ATOM 1691 N N . ALA A 1 205 ? 20.856 14.523 -10.199 1.00 42.66 205 ALA A N 1
ATOM 1692 C CA . ALA A 1 205 ? 22.282 14.423 -9.884 1.00 42.66 205 ALA A CA 1
ATOM 1693 C C . ALA A 1 205 ? 23.189 14.266 -11.124 1.00 42.66 205 ALA A C 1
ATOM 1695 O O . ALA A 1 205 ? 24.371 14.581 -11.059 1.00 42.66 205 ALA A O 1
ATOM 1696 N N . ILE A 1 206 ? 22.653 13.782 -12.250 1.00 41.41 206 ILE A N 1
ATOM 1697 C CA . ILE A 1 206 ? 23.375 13.669 -13.529 1.00 41.41 206 ILE A CA 1
ATOM 1698 C C . ILE A 1 206 ? 23.342 14.985 -14.327 1.00 41.41 206 ILE A C 1
ATOM 1700 O O . ILE A 1 206 ? 24.210 15.202 -15.161 1.00 41.41 206 ILE A O 1
ATOM 1704 N N . GLN A 1 207 ? 22.358 15.860 -14.095 1.00 38.72 207 GLN A N 1
ATOM 1705 C CA . GLN A 1 207 ? 22.231 17.153 -14.787 1.00 38.72 207 GLN A CA 1
ATOM 1706 C C . GLN A 1 207 ? 23.030 18.286 -14.122 1.00 38.72 207 GLN A C 1
ATOM 1708 O O . GLN A 1 207 ? 23.204 19.338 -14.731 1.00 38.72 207 GLN A O 1
ATOM 1713 N N . GLU A 1 208 ? 23.504 18.079 -12.892 1.00 40.28 208 GLU A N 1
ATOM 1714 C CA . GLU A 1 208 ? 24.335 19.028 -12.134 1.00 40.28 208 GLU A CA 1
ATOM 1715 C C . GLU A 1 208 ? 25.855 18.763 -12.265 1.00 40.28 208 GLU A C 1
ATOM 1717 O O . GLU A 1 208 ? 26.649 19.407 -11.579 1.00 40.28 208 GLU A O 1
ATOM 1722 N N . VAL A 1 209 ? 26.264 17.842 -13.151 1.00 38.16 209 VAL A N 1
ATOM 1723 C CA . VAL A 1 209 ? 27.665 17.528 -13.514 1.00 38.16 209 VAL A CA 1
ATOM 1724 C C . VAL A 1 209 ? 27.907 17.889 -14.974 1.00 38.16 209 VAL A C 1
ATOM 1726 O O . VAL A 1 209 ? 28.970 18.486 -15.254 1.00 38.16 209 VAL A O 1
#

Solvent-accessible surface area (backbone atoms only — not comparable to full-atom values): 12452 Å² total; per-residue (Å²): 135,85,82,80,75,81,76,78,79,60,74,72,61,70,39,74,66,42,48,53,48,52,52,52,51,53,55,55,70,70,46,60,78,95,72,54,60,85,85,70,59,86,77,71,68,89,66,76,79,74,86,53,60,44,88,91,66,78,59,47,80,47,70,91,41,56,66,52,95,95,56,67,60,68,62,29,62,77,31,50,24,59,74,50,76,90,78,47,65,60,78,79,46,49,38,71,54,81,73,24,49,82,41,58,44,94,90,62,52,74,66,55,42,49,15,44,56,46,29,39,54,30,70,33,61,72,34,67,69,56,18,50,53,40,20,52,52,48,50,55,51,50,54,48,51,51,51,30,54,49,26,47,52,50,20,72,74,65,71,44,67,67,32,50,54,50,24,51,53,40,49,53,57,55,53,61,58,67,41,90,88,42,81,64,43,70,57,52,54,48,55,52,53,54,52,50,52,51,52,49,53,53,54,53,64,61,73,78,110

Foldseek 3Di:
DDDDDPDDDPCVCVDPVNVVLVVQVVVLVVDDPVPRDPVPDVPPDPPPQQDAACVVPWDFQDPVQDDDPPDDCVSRVVGTLEDDVVPDVLLVFWDADLQQDIAGDPPDDPSSRSSSVCNCRHVVCVGPVNSVVLNVVLVVLVVLVVQLVVLVVCCVVPVDVVSVVSNVVSVVVLVVLCDPPDPPNSSSVNSVVVVVVVVVVVVVVVVVD

Radius of gyration: 25.86 Å; Cα contacts (8 Å, |Δi|>4): 171; chains: 1; bounding box: 67×60×72 Å

Mean predicted aligned error: 13.52 Å

=== Feature glossary ===
Key to the feature types in this record:

— What the protein is —

Primary structure: the covalent order of the twenty standard amino acids along the backbone. Two proteins with the same sequence will (almost always) fold to the same structure; two with 30% identity often share a fold but not the details.

Database cross-references. InterPro integrates a dozen domain/family signature databases into unified entries with residue-range hits. GO terms attach function/process/location labels with evidence codes. CATH codes position the fold in a four-level structural taxonomy. Organism is the NCBI-taxonomy species name.

— Where its atoms are —

The mmCIF block holds the 3D Cartesian coordinates of each backbone atom (N, Cα, C, O) in ångströms. mmCIF is the PDB's canonical archive format — a tagged-loop text representation of the atomic model.

Six rendered views show the 3D structure from the faces of a cube — i.e. along ±x, ±y, ±z. Rendering representation is drawn randomly per protein from cartoon (secondary-structure ribbons), sticks (backbone bonds), or molecular surface; coloring is either N→C rainbow (blue at the N-terminus through red at the C-terminus) or one color per chain.

— Local backbone conformation —

DSSP 8-state secondary structure assigns each residue one of H (α-helix), G (3₁₀-helix), I (π-helix), E (extended β-strand), B (isolated β-bridge), T (hydrogen-bonded turn), S (bend), or '-' (coil). The assignment is computed from backbone hydrogen-bond geometry via the Kabsch–Sander algorithm.

P-SEA three-state annotation labels each residue as helix, strand, or coil based purely on the geometry of the Cα trace. It serves as a fallback when the full backbone (and thus DSSP) is unavailable.

The φ/ψ torsion pair specifies the backbone conformation at each residue. φ rotates about the N–Cα bond, ψ about the Cα–C bond. Steric clashes forbid most of the (φ, ψ) plane — the allowed regions (α-helix basin, β-sheet basin, left-handed helix) are the Ramachandran-allowed regions.

— Global shape and packing —

The geometric summary reports three shape descriptors. Rg (radius of gyration) measures how spread out the Cα atoms are about their centre of mass; compact globular proteins have small Rg, elongated or unfolded ones large. Cα contacts (<8 Å, |i−j|>4) count long-range residue pairs in spatial proximity — high for tightly packed folds, near zero for rods or random coil. The bounding-box extents give the protein's footprint along x, y, z in Å.

Accessible surface area quantifies burial. A residue with SASA near zero is packed into the hydrophobic core; one with SASA >100 Å² sits on the surface. Computed here via the Shrake–Rupley numerical algorithm with a 1.4 Å probe.

Plot images: a contact map (which residues are close in 3D, as an N×N binary image), a Ramachandran scatter (backbone torsion angles, revealing secondary-structure composition at a glance), and — for AlphaFold structures — a PAE heatm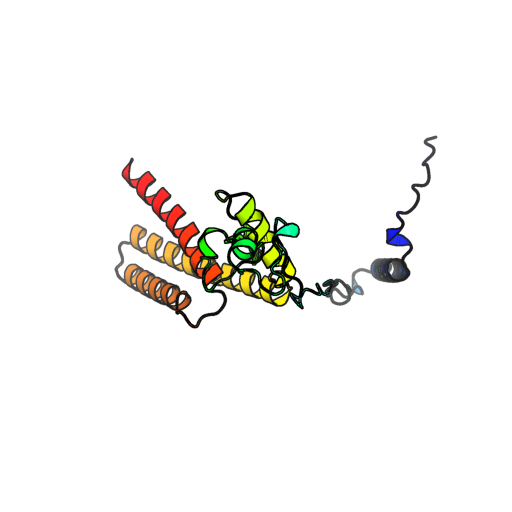ap (pairwise prediction confidence).

— Structural neighborhood —

The Foldseek 3Di string encodes local tertiary geometry as a 20-letter alphabet — one character per residue — derived from the relative positions of nearby Cα atoms. Unlike the amino-acid sequence, 3Di is a direct function of the 3D structure, so two proteins with the same fold have similar 3Di strings even at low sequence identity.

Nearest PDB neighbors are the top structural matches found by Foldseek when searching this structure against the entire Protein Data Bank. Each hit reports a TM-score (0 to 1; >0.5 almost always implies the same fold) and an E-value. These are *structural* homologs — they may share no detectable sequence similarity.

— Confidence and disorder —

For AlphaFold models, the B-factor field carries pLDDT — the model's own estimate of local accuracy on a 0–100 scale. Regions with pLDDT<50 should be treated as essentially unmodeled; they often correspond to intrinsically disordered segments.

B-factor (Debye–Waller factor) reflects atomic displacement in the crystal lattice. It is an experimental observable (units Å²), not a prediction; low values mean the atom is pinned down, high values mean it moves or is heterogeneous across the crystal.

Predicted aligned error is AlphaFold's pairwise confidence. Unlike pLDDT (per-residue), PAE is per-residue-pair and captures whether two parts of the structure are correctly placed relative to each other. Units are ångströms of expected positional error.